Protein AF-A0A968YZS3-F1 (afdb_monomer_lite)

pLDDT: mean 78.19, std 17.1, range [33.66, 94.81]

Sequence (254 aa):
MNHGQGWVARLNQLVPLLFLIVHSRPASFRRILLFQILLLSVPILLIGQYITLRKARTSLLETARQNLISSAMRKSDSLTLGLESLQSSILVLTQTTALQTGTVAEASSTLTSLSRSLPFQLDCVQLLAVETNTAIINTCNQPQLLKTAPDWPQSAAANPATDFHLTAVPTANLGKASDHEAHLTMAIAAPVYTPAGRLRYTLSLQAQLTQVQNAAPRSLVGYTVVIDDAGQILVHPDSSQQGKIFVSYRMPIA

Radius of gyration: 33.93 Å; chains: 1; bounding box: 75×29×96 Å

Secondary structure (DSSP, 8-state):
-----SSSSSSSS-SS-S----------HHHHHHHHHHHHHHHHHHHHHHHHHHHHHHHHHHHHHHHHHHHHHHHHHHHHHHHHHHHHHHHHHHTSHHHHTS-HHHHHHHHHHHHTT-SSEEEEEEEEETTTTEEEEE-SSSS-SSSS-----SB--SS--S--EEEE---SSS---BTTEEEEEEEEEEEEE-TTSBEEEEEEEEEEEEEE----TT-TT----EE-TT-BEEE-SSGGGTTSBP--------

Foldseek 3Di:
DDDDDDPPPPDPPPPDPPPDDDDDDPDPPVRVVVVVCCVVVVVVVVVVVVVVVVVVVVVVVVVLVVLLVVVVVVQVVLVVVLVVLVLVLVLVLLPDCCNQPNDLVSNVVVCVVVCVVRPFHWPWKFKAFPVVRFTSDTPDPDRDPDPDDDPDDQFDPQDRDSDKDKDWDQCPDDDQADLFKKKTKMKMWDFRYHSRRGTTIIIIIITIDIDTWHNPPPPPSHTDWDADPQQATRIDNPSVRHRPHDDDDDDPDD

Structure (mmCIF, N/CA/C/O backbone):
data_AF-A0A968YZS3-F1
#
_entry.id   AF-A0A968YZS3-F1
#
loop_
_atom_site.group_PDB
_atom_site.id
_atom_site.type_symbol
_atom_site.label_atom_id
_atom_site.label_alt_id
_atom_site.label_comp_id
_atom_site.label_asym_id
_atom_site.label_entity_id
_atom_site.label_seq_id
_atom_site.pdbx_PDB_ins_code
_atom_site.Cartn_x
_atom_site.Cartn_y
_atom_site.Cartn_z
_atom_site.occupancy
_atom_site.B_iso_or_equiv
_atom_site.auth_seq_id
_atom_site.auth_comp_id
_atom_site.auth_asym_id
_atom_site.auth_atom_id
_atom_site.pdbx_PDB_model_num
ATOM 1 N N . MET A 1 1 ? -11.613 9.603 -60.957 1.00 39.38 1 MET A N 1
ATOM 2 C CA . MET A 1 1 ? -10.936 10.802 -60.407 1.00 39.38 1 MET A CA 1
ATOM 3 C C . MET A 1 1 ? -9.749 10.295 -59.595 1.00 39.38 1 MET A C 1
ATOM 5 O O . MET A 1 1 ? -9.936 9.890 -58.465 1.00 39.38 1 MET A O 1
ATOM 9 N N . ASN A 1 2 ? -8.639 9.888 -60.207 1.00 39.00 2 ASN A N 1
ATOM 10 C CA . ASN A 1 2 ? -7.628 10.629 -60.972 1.00 39.00 2 ASN A CA 1
ATOM 11 C C . ASN A 1 2 ? -6.690 11.451 -60.066 1.00 39.00 2 ASN A C 1
ATOM 13 O O . ASN A 1 2 ? -6.942 12.621 -59.821 1.00 39.00 2 ASN A O 1
ATOM 17 N N . HIS A 1 3 ? -5.617 10.809 -59.592 1.00 40.16 3 HIS A N 1
ATOM 18 C CA . HIS A 1 3 ? -4.336 11.444 -59.260 1.00 40.16 3 HIS A CA 1
ATOM 19 C C . HIS A 1 3 ? -3.211 10.444 -59.560 1.00 40.16 3 HIS A C 1
ATOM 21 O O . HIS A 1 3 ? -2.593 9.850 -58.681 1.00 40.16 3 HIS A O 1
ATOM 27 N N . GLY A 1 4 ? -3.016 10.211 -60.857 1.00 37.09 4 GLY A N 1
ATOM 28 C CA . GLY A 1 4 ? -1.787 9.660 -61.405 1.00 37.09 4 GLY A CA 1
ATOM 29 C C . GLY A 1 4 ? -0.846 10.782 -61.850 1.00 37.09 4 GLY A C 1
ATOM 30 O O . GLY A 1 4 ? -1.270 11.915 -62.053 1.00 37.09 4 GLY A O 1
ATOM 31 N N . GLN A 1 5 ? 0.412 10.396 -62.062 1.00 47.28 5 GLN A N 1
ATOM 32 C CA . GLN A 1 5 ? 1.413 11.090 -62.881 1.00 47.28 5 GLN A CA 1
ATOM 33 C C . GLN A 1 5 ? 1.970 12.411 -62.328 1.00 47.28 5 GLN A C 1
ATOM 35 O O . GLN A 1 5 ? 1.500 13.497 -62.636 1.00 47.28 5 GLN A O 1
ATOM 40 N N . GLY A 1 6 ? 3.082 12.310 -61.590 1.00 39.34 6 GLY A N 1
ATOM 41 C CA . GLY A 1 6 ? 3.896 13.479 -61.234 1.00 39.34 6 GLY A CA 1
ATOM 42 C C . GLY A 1 6 ? 5.387 13.236 -60.984 1.00 39.34 6 GLY A C 1
ATOM 43 O O . GLY A 1 6 ? 6.081 14.187 -60.654 1.00 39.34 6 GLY A O 1
ATOM 44 N N . TRP A 1 7 ? 5.911 12.010 -61.136 1.00 34.59 7 TRP A N 1
ATOM 45 C CA . TRP A 1 7 ? 7.305 11.708 -60.747 1.00 34.59 7 TRP A CA 1
ATOM 46 C C . TRP A 1 7 ? 8.196 11.087 -61.834 1.00 34.59 7 TRP A C 1
ATOM 48 O O . TRP A 1 7 ? 9.369 10.838 -61.580 1.00 34.59 7 TRP A O 1
ATOM 58 N N . VAL A 1 8 ? 7.708 10.893 -63.065 1.00 40.97 8 VAL A N 1
ATOM 59 C CA . VAL A 1 8 ? 8.506 10.242 -64.133 1.00 40.97 8 VAL A CA 1
ATOM 60 C C . VAL A 1 8 ? 9.313 11.238 -64.988 1.00 40.97 8 VAL A C 1
ATOM 62 O O . VAL A 1 8 ? 10.194 10.841 -65.740 1.00 40.97 8 VAL A O 1
ATOM 65 N N . ALA A 1 9 ? 9.122 12.550 -64.834 1.00 41.88 9 ALA A N 1
ATOM 66 C CA . ALA A 1 9 ? 9.805 13.555 -65.654 1.00 41.88 9 ALA A CA 1
ATOM 67 C C . ALA A 1 9 ? 10.855 14.357 -64.867 1.00 41.88 9 ALA A C 1
ATOM 69 O O . ALA A 1 9 ? 10.741 15.573 -64.756 1.00 41.88 9 ALA A O 1
ATOM 70 N N . ARG A 1 10 ? 11.867 13.688 -64.291 1.00 40.53 10 ARG A N 1
ATOM 71 C CA . ARG A 1 10 ? 13.117 14.342 -63.825 1.00 40.53 10 ARG A CA 1
ATOM 72 C C . ARG A 1 10 ? 14.292 13.378 -63.593 1.00 40.53 10 ARG A C 1
ATOM 74 O O . ARG A 1 10 ? 15.167 13.654 -62.784 1.00 40.53 10 ARG A O 1
ATOM 81 N N . LEU A 1 11 ? 14.331 12.251 -64.308 1.00 39.78 11 LEU A N 1
ATOM 82 C CA . LEU A 1 11 ? 15.344 11.202 -64.108 1.00 39.78 11 LEU A CA 1
ATOM 83 C C . LEU A 1 11 ? 16.219 10.919 -65.340 1.00 39.78 11 LEU A C 1
ATOM 85 O O . LEU A 1 11 ? 16.868 9.885 -65.395 1.00 39.78 11 LEU A O 1
ATOM 89 N N . ASN A 1 12 ? 16.282 11.847 -66.306 1.00 38.19 12 ASN A N 1
ATOM 90 C CA . ASN A 1 12 ? 17.096 11.674 -67.518 1.00 38.19 12 ASN A CA 1
ATOM 91 C C . ASN A 1 12 ? 18.051 12.843 -67.833 1.00 38.19 12 ASN A C 1
ATOM 93 O O . ASN A 1 12 ? 18.352 13.105 -68.991 1.00 38.19 12 ASN A O 1
ATOM 97 N N . GLN A 1 13 ? 18.527 13.568 -66.813 1.00 41.91 13 GLN A N 1
ATOM 98 C CA . GLN A 1 13 ? 19.514 14.652 -66.991 1.00 41.91 13 GLN A CA 1
ATOM 99 C C . GLN A 1 13 ? 20.695 14.608 -66.005 1.00 41.91 13 GLN A C 1
ATOM 101 O O . GLN A 1 13 ? 21.367 15.612 -65.800 1.00 41.91 13 GLN A O 1
ATOM 106 N N . LEU A 1 14 ? 20.999 13.447 -65.414 1.00 39.44 14 LEU A N 1
ATOM 107 C CA . LEU A 1 14 ? 22.184 13.279 -64.555 1.00 39.44 14 LEU A CA 1
ATOM 108 C C . LEU A 1 14 ? 23.035 12.056 -64.925 1.00 39.44 14 LEU A C 1
ATOM 110 O O . LEU A 1 14 ? 23.543 11.345 -64.068 1.00 39.44 14 LEU A O 1
ATOM 114 N N . VAL A 1 15 ? 23.237 11.845 -66.223 1.00 43.44 15 VAL A N 1
ATOM 115 C CA . VAL A 1 15 ? 24.395 11.129 -66.779 1.00 43.44 15 VAL A CA 1
ATOM 116 C C . VAL A 1 15 ? 24.737 11.911 -68.054 1.00 43.44 15 VAL A C 1
ATOM 118 O O . VAL A 1 15 ? 23.914 11.882 -68.964 1.00 43.44 15 VAL A O 1
ATOM 121 N N . PRO A 1 16 ? 25.825 12.710 -68.122 1.00 41.97 16 PRO A N 1
ATOM 122 C CA . PRO A 1 16 ? 27.185 12.314 -67.761 1.00 41.97 16 PRO A CA 1
ATOM 123 C C . PRO A 1 16 ? 27.983 13.455 -67.082 1.00 41.97 16 PRO A C 1
ATOM 125 O O . PRO A 1 16 ? 28.521 14.337 -67.743 1.00 41.97 16 PRO A O 1
ATOM 128 N N . LEU A 1 17 ? 28.124 13.431 -65.757 1.00 39.84 17 LEU A N 1
ATOM 129 C CA . LEU A 1 17 ? 29.051 14.325 -65.037 1.00 39.84 17 LEU A CA 1
ATOM 130 C C . LEU A 1 17 ? 29.991 13.521 -64.134 1.00 39.84 17 LEU A C 1
ATOM 132 O O . LEU A 1 17 ? 30.141 13.784 -62.948 1.00 39.84 17 LEU A O 1
ATOM 136 N N . LEU A 1 18 ? 30.626 12.502 -64.713 1.00 40.66 18 LEU A N 1
ATOM 137 C CA . LEU A 1 18 ? 31.674 11.716 -64.050 1.00 40.66 18 LEU A CA 1
ATOM 138 C C . LEU A 1 18 ? 32.870 11.451 -64.979 1.00 40.66 18 LEU A C 1
ATOM 140 O O . LEU A 1 18 ? 33.512 10.413 -64.908 1.00 40.66 18 LEU A O 1
ATOM 144 N N . PHE A 1 19 ? 33.175 12.410 -65.859 1.00 41.88 19 PHE A N 1
ATOM 145 C CA . PHE A 1 19 ? 34.371 12.389 -66.714 1.00 41.88 19 PHE A CA 1
ATOM 146 C C . PHE A 1 19 ? 35.072 13.751 -66.797 1.00 41.88 19 PHE A C 1
ATOM 148 O O . PHE A 1 19 ? 35.662 14.104 -67.812 1.00 41.88 19 PHE A O 1
ATOM 155 N N . LEU A 1 20 ? 35.046 14.532 -65.718 1.00 48.97 20 LEU A N 1
ATOM 156 C CA . LEU A 1 20 ? 35.865 15.737 -65.618 1.00 48.97 20 LEU A CA 1
ATOM 157 C C . LEU A 1 20 ? 36.618 15.730 -64.293 1.00 48.97 20 LEU A C 1
ATOM 159 O O . LEU A 1 20 ? 36.118 16.203 -63.283 1.00 48.97 20 LEU A O 1
ATOM 163 N N . ILE A 1 21 ? 37.796 15.105 -64.318 1.00 47.81 21 ILE A N 1
ATOM 164 C CA . ILE A 1 21 ? 39.103 15.646 -63.907 1.00 47.81 21 ILE A CA 1
ATOM 165 C C . ILE A 1 21 ? 40.104 14.484 -64.018 1.00 47.81 21 ILE A C 1
ATOM 167 O O . ILE A 1 21 ? 39.975 13.483 -63.323 1.00 47.81 21 ILE A O 1
ATOM 171 N N . VAL A 1 22 ? 41.070 14.604 -64.933 1.00 40.22 22 VAL A N 1
ATOM 172 C CA . VAL A 1 22 ? 42.524 14.462 -64.710 1.00 40.22 22 VAL A CA 1
ATOM 173 C C . VAL A 1 22 ? 43.201 14.502 -66.088 1.00 40.22 22 VAL A C 1
ATOM 175 O O . VAL A 1 22 ? 43.007 13.625 -66.925 1.00 40.22 22 VAL A O 1
ATOM 178 N N . HIS A 1 23 ? 44.009 15.540 -66.312 1.00 43.22 23 HIS A N 1
ATOM 179 C CA . HIS A 1 23 ? 44.967 15.598 -67.412 1.00 43.22 23 HIS A CA 1
ATOM 180 C C . HIS A 1 23 ? 45.999 14.463 -67.302 1.00 43.22 23 HIS A C 1
ATOM 182 O O . HIS A 1 23 ? 46.464 14.094 -66.221 1.00 43.22 23 HIS A O 1
ATOM 188 N N . SER A 1 24 ? 46.335 13.926 -68.468 1.00 48.94 24 SER A N 1
ATOM 189 C CA . SER A 1 24 ? 46.923 12.620 -68.736 1.00 48.94 24 SER A CA 1
ATOM 190 C C . SER A 1 24 ? 48.355 12.428 -68.220 1.00 48.94 24 SER A C 1
ATOM 192 O O . SER A 1 24 ? 49.328 12.838 -68.847 1.00 48.94 24 SER A O 1
ATOM 194 N N . ARG A 1 25 ? 48.500 11.662 -67.137 1.00 58.53 25 ARG A N 1
ATOM 195 C CA . ARG A 1 25 ? 49.545 10.626 -67.063 1.00 58.53 25 ARG A CA 1
ATOM 196 C C . ARG A 1 25 ? 48.830 9.288 -67.260 1.00 58.53 25 ARG A C 1
ATOM 198 O O . ARG A 1 25 ? 47.779 9.125 -66.638 1.00 58.53 25 ARG A O 1
ATOM 205 N N . PRO A 1 26 ? 49.323 8.351 -68.092 1.00 58.41 26 PRO A N 1
ATOM 206 C CA . PRO A 1 26 ? 48.652 7.069 -68.281 1.00 58.41 26 PRO A CA 1
ATOM 207 C C . PRO A 1 26 ? 48.545 6.377 -66.922 1.00 58.41 26 PRO A C 1
ATOM 209 O O . PRO A 1 26 ? 49.543 5.967 -66.326 1.00 58.41 26 PRO A O 1
ATOM 212 N N . ALA A 1 27 ? 47.330 6.322 -66.380 1.00 62.28 27 ALA A N 1
ATOM 213 C CA . ALA A 1 27 ? 47.067 5.556 -65.181 1.00 62.28 27 ALA A CA 1
ATOM 214 C C . ALA A 1 27 ? 47.341 4.094 -65.536 1.00 62.28 27 ALA A C 1
ATOM 216 O O . ALA A 1 27 ? 46.786 3.576 -66.504 1.00 62.28 27 ALA A O 1
ATOM 217 N N . SER A 1 28 ? 48.231 3.440 -64.788 1.00 76.56 28 SER A N 1
ATOM 218 C CA . SER A 1 28 ? 48.499 2.021 -64.998 1.00 76.56 28 SER A CA 1
ATOM 219 C C . SER A 1 28 ? 47.179 1.251 -64.925 1.00 76.56 28 SER A C 1
ATOM 221 O O . SER A 1 28 ? 46.321 1.570 -64.100 1.00 76.56 28 SER A O 1
ATOM 223 N N . PHE A 1 29 ? 47.008 0.239 -65.778 1.00 79.31 29 PHE A N 1
ATOM 224 C CA . PHE A 1 29 ? 45.821 -0.628 -65.816 1.00 79.31 29 PHE A CA 1
ATOM 225 C C . PHE A 1 29 ? 45.361 -1.058 -64.408 1.00 79.31 29 PHE A C 1
ATOM 227 O O . PHE A 1 29 ? 44.176 -1.025 -64.083 1.00 79.31 29 PHE A O 1
ATOM 234 N N . ARG A 1 30 ? 46.330 -1.320 -63.519 1.00 83.69 30 ARG A N 1
ATOM 235 C CA . ARG A 1 30 ? 46.128 -1.624 -62.096 1.00 83.69 30 ARG A CA 1
ATOM 236 C C . ARG A 1 30 ? 45.339 -0.551 -61.334 1.00 83.69 30 ARG A C 1
ATOM 238 O O . ARG A 1 30 ? 44.517 -0.902 -60.499 1.00 83.69 30 ARG A O 1
ATOM 245 N N . ARG A 1 31 ? 45.569 0.740 -61.589 1.00 83.69 31 ARG A N 1
ATOM 246 C CA . ARG A 1 31 ? 44.905 1.854 -60.890 1.00 83.69 31 ARG A CA 1
ATOM 247 C C . ARG A 1 31 ? 43.458 2.037 -61.350 1.00 83.69 31 ARG A C 1
ATOM 249 O O . ARG A 1 31 ? 42.600 2.280 -60.510 1.00 83.69 31 ARG A O 1
ATOM 256 N N . ILE A 1 32 ? 43.190 1.881 -62.648 1.00 85.12 32 ILE A N 1
ATOM 257 C CA . ILE A 1 32 ? 41.828 1.943 -63.209 1.00 85.12 32 ILE A CA 1
ATOM 258 C C . ILE A 1 32 ? 40.992 0.775 -62.678 1.00 85.12 32 ILE A C 1
ATOM 260 O O . ILE A 1 32 ? 39.892 0.985 -62.171 1.00 85.12 32 ILE A O 1
ATOM 264 N N . LEU A 1 33 ? 41.556 -0.436 -62.713 1.00 86.00 33 LEU A N 1
ATOM 265 C CA . LEU A 1 33 ? 40.908 -1.640 -62.198 1.00 86.00 33 LEU A CA 1
ATOM 266 C C . LEU A 1 33 ? 40.621 -1.533 -60.690 1.00 86.00 33 LEU A C 1
ATOM 268 O O . LEU A 1 33 ? 39.528 -1.867 -60.240 1.00 86.00 33 LEU A O 1
ATOM 272 N N . LEU A 1 34 ? 41.558 -0.988 -59.907 1.00 88.31 34 LEU A N 1
ATOM 273 C CA . LEU A 1 34 ? 41.375 -0.778 -58.467 1.00 88.31 34 LEU A CA 1
ATOM 274 C C . LEU A 1 34 ? 40.277 0.255 -58.169 1.00 88.31 34 LEU A C 1
ATOM 276 O O . LEU A 1 34 ? 39.448 0.012 -57.296 1.00 88.31 34 LEU A O 1
ATOM 280 N N . PHE A 1 35 ? 40.213 1.364 -58.915 1.00 89.00 35 PHE A N 1
ATOM 281 C CA . PHE A 1 35 ? 39.127 2.341 -58.771 1.00 89.00 35 PHE A CA 1
ATOM 282 C C . PHE A 1 35 ? 37.761 1.744 -59.107 1.00 89.00 35 PHE A C 1
ATOM 284 O O . PHE A 1 35 ? 36.812 1.994 -58.372 1.00 89.00 35 PHE A O 1
ATOM 291 N N . GLN A 1 36 ? 37.653 0.933 -60.163 1.00 86.62 36 GLN A N 1
ATOM 292 C CA . GLN A 1 36 ? 36.396 0.262 -60.513 1.00 86.62 36 GLN A CA 1
ATOM 293 C C . GLN A 1 36 ? 35.931 -0.706 -59.417 1.00 86.62 36 GLN A C 1
ATOM 295 O O . GLN A 1 36 ? 34.756 -0.695 -59.054 1.00 86.62 36 GLN A O 1
ATOM 300 N N . ILE A 1 37 ? 36.848 -1.489 -58.838 1.00 91.50 37 ILE A N 1
ATOM 301 C CA . ILE A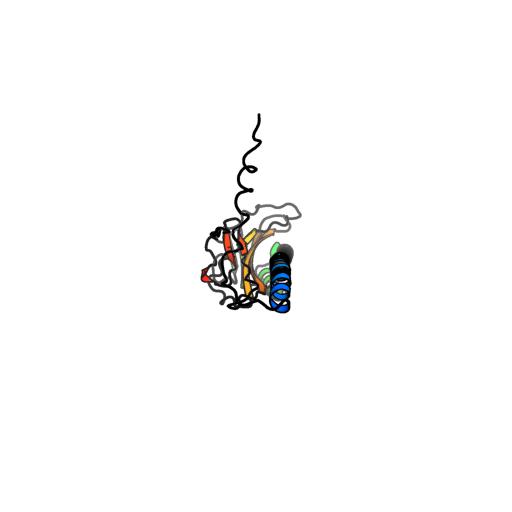 1 37 ? 36.535 -2.386 -57.714 1.00 91.50 37 ILE A CA 1
ATOM 302 C C . ILE A 1 37 ? 36.099 -1.581 -56.482 1.00 91.50 37 ILE A C 1
ATOM 304 O O . ILE A 1 37 ? 35.108 -1.929 -55.839 1.00 91.50 37 ILE A O 1
ATOM 308 N N . LEU A 1 38 ? 36.802 -0.495 -56.151 1.00 89.81 38 LEU A N 1
ATOM 309 C CA . LEU A 1 38 ? 36.481 0.346 -54.995 1.00 89.81 38 LEU A CA 1
ATOM 310 C C . LEU A 1 38 ? 35.117 1.038 -55.158 1.00 89.81 38 LEU A C 1
ATOM 312 O O . LEU A 1 38 ? 34.304 1.022 -54.236 1.00 89.81 38 LEU A O 1
ATOM 316 N N . LEU A 1 39 ? 34.845 1.593 -56.344 1.00 90.88 39 LEU A N 1
ATOM 317 C CA . LEU A 1 39 ? 33.593 2.285 -56.653 1.00 90.88 39 LEU A CA 1
ATOM 318 C C . LEU A 1 39 ? 32.382 1.346 -56.560 1.00 90.88 39 LEU A C 1
ATOM 320 O O . LEU A 1 39 ? 31.300 1.787 -56.188 1.00 90.88 39 LEU A O 1
ATOM 324 N N . LEU A 1 40 ? 32.566 0.061 -56.877 1.00 90.44 40 LEU A N 1
ATOM 325 C CA . LEU A 1 40 ? 31.501 -0.938 -56.824 1.00 90.44 40 LEU A CA 1
ATOM 326 C C . LEU A 1 40 ? 31.339 -1.550 -55.421 1.00 90.44 40 LEU A C 1
ATOM 328 O O . LEU A 1 40 ? 30.222 -1.811 -54.990 1.00 90.44 40 LEU A O 1
ATOM 332 N N . SER A 1 41 ? 32.434 -1.739 -54.680 1.00 92.62 41 SER A N 1
ATOM 333 C CA . SER A 1 41 ? 32.424 -2.395 -53.360 1.00 92.62 41 SER A CA 1
ATOM 334 C C . SER A 1 41 ? 32.042 -1.473 -52.198 1.00 92.62 41 SER A C 1
ATOM 336 O O . SER A 1 41 ? 31.288 -1.890 -51.318 1.00 92.62 41 SER A O 1
ATOM 338 N N . VAL A 1 42 ? 32.510 -0.221 -52.187 1.00 94.25 42 VAL A N 1
ATOM 339 C CA . VAL A 1 42 ? 32.231 0.741 -51.105 1.00 94.25 42 VAL A CA 1
ATOM 340 C C . VAL A 1 42 ? 30.734 1.011 -50.900 1.00 94.25 42 VAL A C 1
ATOM 342 O O . VAL A 1 42 ? 30.284 0.893 -49.761 1.00 94.25 42 VAL A O 1
ATOM 345 N N . PRO A 1 43 ? 29.921 1.335 -51.925 1.00 90.81 43 PRO A N 1
ATOM 346 C CA . PRO A 1 43 ? 28.499 1.599 -51.705 1.00 90.81 43 PRO A CA 1
ATOM 347 C C . PRO A 1 43 ? 27.748 0.363 -51.194 1.00 90.81 43 PRO A C 1
ATOM 349 O O . PRO A 1 43 ? 26.897 0.491 -50.317 1.00 90.81 43 PRO A O 1
ATOM 352 N N . ILE A 1 44 ? 28.101 -0.837 -51.671 1.00 92.56 44 ILE A N 1
ATOM 353 C CA . ILE A 1 44 ? 27.516 -2.099 -51.190 1.00 92.56 44 ILE A CA 1
ATOM 354 C C . ILE A 1 44 ? 27.862 -2.315 -49.710 1.00 92.56 44 ILE A C 1
ATOM 356 O O . ILE A 1 44 ? 26.980 -2.636 -48.910 1.00 92.56 44 ILE A O 1
ATOM 360 N N . LEU A 1 45 ? 29.122 -2.080 -49.328 1.00 94.19 45 LEU A N 1
ATOM 361 C CA . LEU A 1 45 ? 29.571 -2.176 -47.939 1.00 94.19 45 LEU A CA 1
ATOM 362 C C . LEU A 1 45 ? 28.821 -1.186 -47.032 1.00 94.19 45 LEU A C 1
ATOM 364 O O . LEU A 1 45 ? 28.351 -1.575 -45.962 1.00 94.19 45 LEU A O 1
ATOM 368 N N . LEU A 1 46 ? 28.671 0.070 -47.464 1.00 94.38 46 LEU A N 1
ATOM 369 C CA . LEU A 1 46 ? 27.977 1.111 -46.698 1.00 94.38 46 LEU A CA 1
ATOM 370 C C . LEU A 1 46 ? 26.488 0.798 -46.506 1.00 94.38 46 LEU A C 1
ATOM 372 O O . LEU A 1 46 ? 25.970 0.961 -45.401 1.00 94.38 46 LEU A O 1
ATOM 376 N N . ILE A 1 47 ? 25.803 0.300 -47.541 1.00 93.88 47 ILE A N 1
ATOM 377 C CA . ILE A 1 47 ? 24.399 -0.130 -47.433 1.00 93.88 47 ILE A CA 1
ATOM 378 C C . ILE A 1 47 ? 24.276 -1.291 -46.437 1.00 93.88 47 ILE A C 1
ATOM 380 O O . ILE A 1 47 ? 23.394 -1.269 -45.574 1.00 93.88 47 ILE A O 1
ATOM 384 N N . GLY A 1 48 ? 25.186 -2.269 -46.506 1.00 92.69 48 GLY A N 1
ATOM 385 C CA . GLY A 1 48 ? 25.243 -3.378 -45.554 1.00 92.69 48 GLY A CA 1
ATOM 386 C C . GLY A 1 48 ? 25.394 -2.897 -44.109 1.00 92.69 48 GLY A C 1
ATOM 387 O O . GLY A 1 48 ? 24.594 -3.278 -43.254 1.00 92.69 48 GLY A O 1
ATOM 388 N N . GLN A 1 49 ? 26.358 -2.008 -43.845 1.00 94.06 49 GLN A N 1
ATOM 389 C CA . GLN A 1 49 ? 26.582 -1.413 -42.519 1.00 94.06 49 GLN A CA 1
ATOM 390 C C . GLN A 1 49 ? 25.381 -0.596 -42.021 1.00 94.06 49 GLN A C 1
ATOM 392 O O . GLN A 1 49 ? 25.028 -0.661 -40.844 1.00 94.06 49 GLN A O 1
ATOM 397 N N . TYR A 1 50 ? 24.723 0.155 -42.904 1.00 94.75 50 TYR A N 1
ATOM 398 C CA . TYR A 1 50 ? 23.542 0.937 -42.547 1.00 94.75 50 TYR A CA 1
ATOM 399 C C . TYR A 1 50 ? 22.374 0.040 -42.109 1.00 94.75 50 TYR A C 1
ATOM 401 O O . TYR A 1 50 ? 21.747 0.286 -41.074 1.00 94.75 50 TYR A O 1
ATOM 409 N N . ILE A 1 51 ? 22.094 -1.026 -42.867 1.00 94.81 51 ILE A N 1
ATOM 410 C CA . ILE A 1 51 ? 21.011 -1.967 -42.552 1.00 94.81 51 ILE A CA 1
ATOM 411 C C . ILE A 1 51 ? 21.303 -2.707 -41.241 1.00 94.81 51 ILE A C 1
ATOM 413 O O . ILE A 1 51 ? 20.409 -2.827 -40.398 1.00 94.81 51 ILE A O 1
ATOM 417 N N . THR A 1 52 ? 22.538 -3.178 -41.039 1.00 93.75 52 THR A N 1
ATOM 418 C CA . THR A 1 52 ? 22.918 -3.887 -39.807 1.00 93.75 52 THR A CA 1
ATOM 419 C C . THR A 1 52 ? 22.853 -2.973 -38.590 1.00 93.75 52 THR A C 1
ATOM 421 O O . THR A 1 52 ? 22.270 -3.371 -37.582 1.00 93.75 52 THR A O 1
ATOM 424 N N . LEU A 1 53 ? 23.344 -1.732 -38.691 1.00 94.06 53 LEU A N 1
ATOM 425 C CA .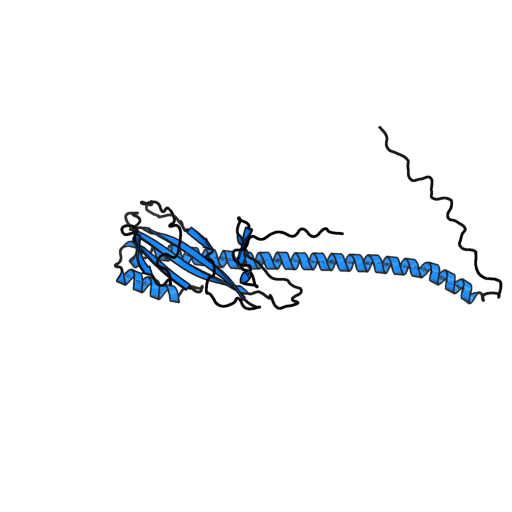 LEU A 1 53 ? 23.247 -0.741 -37.618 1.00 94.06 53 LEU A CA 1
ATOM 426 C C . LEU A 1 53 ? 21.788 -0.437 -37.266 1.00 94.06 53 LEU A C 1
ATOM 428 O O . LEU A 1 53 ? 21.421 -0.430 -36.089 1.00 94.06 53 LEU A O 1
ATOM 432 N N . ARG A 1 54 ? 20.937 -0.220 -38.277 1.00 92.38 54 ARG A N 1
ATOM 433 C CA . ARG A 1 54 ? 19.507 0.034 -38.062 1.00 92.38 54 ARG A CA 1
ATOM 434 C C . ARG A 1 54 ? 18.846 -1.142 -37.349 1.00 92.38 54 ARG A C 1
ATOM 436 O O . ARG A 1 54 ? 18.141 -0.919 -36.369 1.00 92.38 54 ARG A O 1
ATOM 443 N N . LYS A 1 55 ? 19.111 -2.372 -37.798 1.00 93.69 55 LYS A N 1
ATOM 444 C CA . LYS A 1 55 ? 18.561 -3.591 -37.191 1.00 93.69 55 LYS A CA 1
ATOM 445 C C . LYS A 1 55 ? 19.050 -3.791 -35.756 1.00 93.69 55 LYS A C 1
ATOM 447 O O . LYS A 1 55 ? 18.244 -4.106 -34.883 1.00 93.69 55 LYS A O 1
ATOM 452 N N . ALA A 1 56 ? 20.340 -3.575 -35.500 1.00 93.06 56 ALA A N 1
ATOM 453 C CA . ALA A 1 56 ? 20.909 -3.641 -34.158 1.00 93.06 56 ALA A CA 1
ATOM 454 C C . ALA A 1 56 ? 20.236 -2.620 -33.231 1.00 93.06 56 ALA A C 1
ATOM 456 O O . ALA A 1 56 ? 19.777 -2.982 -32.151 1.00 93.06 56 ALA A O 1
ATOM 457 N N . ARG A 1 57 ? 20.072 -1.369 -33.683 1.00 92.69 57 ARG A N 1
ATOM 458 C CA . ARG A 1 57 ? 19.394 -0.318 -32.912 1.00 92.69 57 ARG A CA 1
ATOM 459 C C . ARG A 1 57 ? 17.942 -0.671 -32.599 1.00 92.69 57 ARG A C 1
ATOM 461 O O . ARG A 1 57 ? 17.524 -0.525 -31.454 1.00 92.69 57 ARG A O 1
ATOM 468 N N . THR A 1 58 ? 17.175 -1.132 -33.587 1.00 92.62 58 THR A N 1
ATOM 469 C CA . THR A 1 58 ? 15.771 -1.515 -33.364 1.00 92.62 58 THR A CA 1
ATOM 470 C C . THR A 1 58 ? 15.655 -2.717 -32.436 1.00 92.62 58 THR A C 1
ATOM 472 O O . THR A 1 58 ? 14.798 -2.715 -31.562 1.00 92.62 58 THR A O 1
ATOM 475 N N . SER A 1 59 ? 16.539 -3.710 -32.580 1.00 92.88 59 SER A N 1
ATOM 476 C CA . SER A 1 59 ? 16.552 -4.886 -31.707 1.00 92.88 59 SER A CA 1
ATOM 477 C C . SER A 1 59 ? 16.871 -4.504 -30.264 1.00 92.88 59 SER A C 1
ATOM 479 O O . SER A 1 59 ? 16.175 -4.944 -29.359 1.00 92.88 59 SER A O 1
ATOM 481 N N . LEU A 1 60 ? 17.880 -3.654 -30.044 1.00 89.75 60 LEU A N 1
ATOM 482 C CA . LEU A 1 60 ? 18.239 -3.173 -28.708 1.00 89.75 60 LEU A CA 1
ATOM 483 C C . LEU A 1 60 ? 17.102 -2.377 -28.063 1.00 89.75 60 LEU A C 1
ATOM 485 O O . LEU A 1 60 ? 16.831 -2.557 -26.879 1.00 89.75 60 LEU A O 1
ATOM 489 N N . LEU A 1 61 ? 16.425 -1.519 -28.833 1.00 89.88 61 LEU A N 1
ATOM 490 C CA . LEU A 1 61 ? 15.302 -0.728 -28.331 1.00 89.88 61 LEU A CA 1
ATOM 491 C C . LEU A 1 61 ? 14.106 -1.610 -27.960 1.00 89.88 61 LEU A C 1
ATOM 493 O O . LEU A 1 61 ? 13.498 -1.392 -26.914 1.00 89.88 61 LEU A O 1
ATOM 497 N N . GLU A 1 62 ? 13.796 -2.618 -28.774 1.00 89.94 62 GLU A N 1
ATOM 498 C CA . GLU A 1 62 ? 12.729 -3.572 -28.470 1.00 89.94 62 GLU A CA 1
ATOM 499 C C . GLU A 1 62 ? 13.056 -4.395 -27.218 1.00 89.94 62 GLU A C 1
ATOM 501 O O . GLU A 1 62 ? 12.236 -4.492 -26.309 1.00 89.94 62 GLU A O 1
ATOM 506 N N . THR A 1 63 ? 14.284 -4.904 -27.102 1.00 88.56 63 THR A N 1
ATOM 507 C CA . THR A 1 63 ? 14.732 -5.613 -25.895 1.00 88.56 63 THR A CA 1
ATOM 508 C C . THR A 1 63 ? 14.683 -4.717 -24.655 1.00 88.56 63 THR A C 1
ATOM 510 O O . THR A 1 63 ? 14.216 -5.149 -23.601 1.00 88.56 63 THR A O 1
ATOM 513 N N . ALA A 1 64 ? 15.103 -3.453 -24.762 1.00 87.00 64 ALA A N 1
ATOM 514 C CA . ALA A 1 64 ? 14.995 -2.499 -23.662 1.00 87.00 64 ALA A CA 1
ATOM 515 C C . ALA A 1 64 ? 13.529 -2.272 -23.259 1.00 87.00 64 ALA A C 1
ATOM 517 O O . ALA A 1 64 ? 13.204 -2.324 -22.073 1.00 87.00 64 ALA A O 1
ATOM 518 N N . ARG A 1 65 ? 12.627 -2.098 -24.233 1.00 87.31 65 ARG A N 1
ATOM 519 C CA . ARG A 1 65 ? 11.186 -1.951 -23.990 1.00 87.31 65 ARG A CA 1
ATOM 520 C C . ARG A 1 65 ? 10.608 -3.178 -23.283 1.00 87.31 65 ARG A C 1
ATOM 522 O O . ARG A 1 65 ? 9.908 -3.024 -22.285 1.00 87.31 65 ARG A O 1
ATOM 529 N N . GLN A 1 66 ? 10.921 -4.380 -23.759 1.00 88.62 66 GLN A N 1
ATOM 530 C CA . GLN A 1 66 ? 10.455 -5.631 -23.156 1.00 88.62 66 GLN A CA 1
ATOM 531 C C . GLN A 1 66 ? 10.974 -5.813 -21.728 1.00 88.62 66 GLN A C 1
ATOM 533 O O . GLN A 1 66 ? 10.212 -6.223 -20.849 1.00 88.62 66 GLN A O 1
ATOM 538 N N . ASN A 1 67 ? 12.232 -5.451 -21.466 1.00 85.94 67 ASN A N 1
ATOM 539 C CA . ASN A 1 67 ? 12.806 -5.488 -20.122 1.00 85.94 67 ASN A CA 1
ATOM 540 C C . ASN A 1 67 ? 12.109 -4.505 -19.176 1.00 85.94 67 ASN A C 1
ATOM 542 O O . ASN A 1 67 ? 11.792 -4.881 -18.047 1.00 85.94 67 ASN A O 1
ATOM 546 N N . LEU A 1 68 ? 11.825 -3.282 -19.635 1.00 85.44 68 LEU A N 1
ATOM 547 C CA . LEU A 1 68 ? 11.103 -2.279 -18.849 1.00 85.44 68 LEU A CA 1
ATOM 548 C C . LEU A 1 68 ? 9.668 -2.724 -18.545 1.00 85.44 68 LEU A C 1
ATOM 550 O O . LEU A 1 68 ? 9.250 -2.653 -17.393 1.00 85.44 68 LEU A O 1
ATOM 554 N N . ILE A 1 69 ? 8.944 -3.253 -19.538 1.00 87.88 69 ILE A N 1
ATOM 555 C CA . ILE A 1 69 ? 7.585 -3.789 -19.352 1.00 87.88 69 ILE A CA 1
ATOM 556 C C . ILE A 1 69 ? 7.605 -4.961 -18.367 1.00 87.88 69 ILE A C 1
ATOM 558 O O . ILE A 1 69 ? 6.845 -4.970 -17.404 1.00 87.88 69 ILE A O 1
ATOM 562 N N . SER A 1 70 ? 8.511 -5.921 -18.555 1.00 87.00 70 SER A N 1
ATOM 563 C CA . SER A 1 70 ? 8.628 -7.085 -17.667 1.00 87.00 70 SER A CA 1
ATOM 564 C C . SER A 1 70 ? 9.007 -6.683 -16.243 1.00 87.00 70 SER A C 1
ATOM 566 O O . SER A 1 70 ? 8.526 -7.276 -15.281 1.00 87.00 70 SER A O 1
ATOM 568 N N . SER A 1 71 ? 9.861 -5.668 -16.092 1.00 85.06 71 SER A N 1
ATOM 569 C CA . SER A 1 71 ? 10.211 -5.118 -14.783 1.00 85.06 71 SER A CA 1
ATOM 570 C C . SER A 1 71 ? 9.020 -4.429 -14.124 1.00 85.06 71 SER A C 1
ATOM 572 O O . SER A 1 71 ? 8.774 -4.664 -12.944 1.00 85.06 71 SER A O 1
ATOM 574 N N . ALA A 1 72 ? 8.267 -3.622 -14.876 1.00 84.88 72 ALA A N 1
ATOM 575 C CA . ALA A 1 72 ? 7.067 -2.955 -14.384 1.00 84.88 72 ALA A CA 1
ATOM 576 C C . ALA A 1 72 ? 5.991 -3.967 -13.957 1.00 84.88 72 ALA A C 1
ATOM 578 O O . ALA A 1 72 ? 5.443 -3.827 -12.868 1.00 84.88 72 ALA A O 1
ATOM 579 N N . MET A 1 73 ? 5.759 -5.023 -14.747 1.00 89.56 73 MET A N 1
ATOM 580 C CA . MET A 1 73 ? 4.814 -6.093 -14.397 1.00 89.56 73 MET A CA 1
ATOM 581 C C . MET A 1 73 ? 5.222 -6.809 -13.108 1.00 89.56 73 MET A C 1
ATOM 583 O O . MET A 1 73 ? 4.451 -6.809 -12.159 1.00 89.56 73 MET A O 1
ATOM 587 N N . ARG A 1 74 ? 6.469 -7.298 -12.997 1.00 86.38 74 ARG A N 1
ATOM 588 C CA . ARG A 1 74 ? 6.947 -7.944 -11.754 1.00 86.38 74 ARG A CA 1
ATOM 589 C C . ARG A 1 74 ? 6.812 -7.040 -10.530 1.00 86.38 74 ARG A C 1
ATOM 591 O O . ARG A 1 74 ? 6.572 -7.512 -9.420 1.00 86.38 74 ARG A O 1
ATOM 598 N N . LYS A 1 75 ? 7.022 -5.736 -10.717 1.00 85.62 75 LYS A N 1
ATOM 599 C CA . LYS A 1 75 ? 6.898 -4.755 -9.644 1.00 85.62 75 LYS A CA 1
ATOM 600 C C . LYS A 1 75 ? 5.446 -4.548 -9.230 1.00 85.62 75 LYS A C 1
ATOM 602 O O . LYS A 1 75 ? 5.185 -4.508 -8.031 1.00 85.62 75 LYS A O 1
ATOM 607 N N . SER A 1 76 ? 4.543 -4.469 -10.203 1.00 88.25 76 SER A N 1
ATOM 608 C CA . SER A 1 76 ? 3.100 -4.433 -9.979 1.00 88.25 76 SER A CA 1
ATOM 609 C C . SER A 1 76 ? 2.638 -5.680 -9.231 1.00 88.25 76 SER A C 1
ATOM 611 O O . SER A 1 76 ? 2.027 -5.545 -8.180 1.00 88.25 76 SER A O 1
ATOM 613 N N . ASP A 1 77 ? 3.016 -6.873 -9.694 1.00 90.44 77 ASP A N 1
ATOM 614 C CA . ASP A 1 77 ? 2.638 -8.144 -9.061 1.00 90.44 77 ASP A CA 1
ATOM 615 C C . ASP A 1 77 ? 3.104 -8.202 -7.602 1.00 90.44 77 ASP A C 1
ATOM 617 O O . ASP A 1 77 ? 2.353 -8.580 -6.708 1.00 90.44 77 ASP A O 1
ATOM 621 N N . SER A 1 78 ? 4.336 -7.757 -7.333 1.00 86.81 78 SER A N 1
ATOM 622 C CA . SER A 1 78 ? 4.864 -7.672 -5.970 1.00 86.81 78 SER A CA 1
ATOM 623 C C . SER A 1 78 ? 4.062 -6.719 -5.075 1.00 86.81 78 SER A C 1
ATOM 625 O O . SER A 1 78 ? 3.927 -7.003 -3.885 1.00 86.81 78 SER A O 1
ATOM 627 N N . LEU A 1 79 ? 3.561 -5.598 -5.607 1.00 86.00 79 LEU A N 1
ATOM 628 C CA . LEU A 1 79 ? 2.718 -4.663 -4.855 1.00 86.00 79 LEU A CA 1
ATOM 629 C C . LEU A 1 79 ? 1.322 -5.244 -4.624 1.00 86.00 79 LEU A C 1
ATOM 631 O O . LEU A 1 79 ? 0.827 -5.177 -3.502 1.00 86.00 79 LEU A O 1
ATOM 635 N N . THR A 1 80 ? 0.722 -5.858 -5.646 1.00 89.50 80 THR A N 1
ATOM 636 C CA . THR A 1 80 ? -0.586 -6.517 -5.555 1.00 89.50 80 THR A CA 1
ATOM 637 C C . THR A 1 80 ? -0.571 -7.632 -4.516 1.00 89.50 80 THR A C 1
ATOM 639 O O . THR A 1 80 ? -1.402 -7.626 -3.615 1.00 89.50 80 THR A O 1
ATOM 642 N N . LEU A 1 81 ? 0.426 -8.520 -4.553 1.00 90.19 81 LEU A N 1
ATOM 643 C CA . LEU A 1 81 ? 0.569 -9.590 -3.560 1.00 90.19 81 LEU A CA 1
ATOM 644 C C . LEU A 1 81 ? 0.745 -9.042 -2.138 1.00 90.19 81 LEU A C 1
ATOM 646 O O . LEU A 1 81 ? 0.180 -9.572 -1.182 1.00 90.19 81 LEU A O 1
ATOM 650 N N . GLY A 1 82 ? 1.517 -7.965 -1.986 1.00 87.38 82 GLY A N 1
ATOM 651 C CA . GLY A 1 82 ? 1.683 -7.312 -0.692 1.00 87.38 82 GLY A CA 1
ATOM 652 C C . GLY A 1 82 ? 0.384 -6.679 -0.176 1.00 87.38 82 GLY A C 1
ATOM 653 O O . GLY A 1 82 ? 0.078 -6.792 1.012 1.00 87.38 82 GLY A O 1
ATOM 654 N N . LEU A 1 83 ? -0.409 -6.072 -1.062 1.00 87.50 83 LEU A N 1
ATOM 655 C CA . LEU A 1 83 ? -1.728 -5.517 -0.749 1.00 87.50 83 LEU A CA 1
ATOM 656 C C . LEU A 1 83 ? -2.744 -6.594 -0.369 1.00 87.50 83 LEU A C 1
ATOM 658 O O . LEU A 1 83 ? -3.426 -6.450 0.642 1.00 87.50 83 LEU A O 1
ATOM 662 N N . GLU A 1 84 ? -2.813 -7.685 -1.126 1.00 89.88 84 GLU A N 1
ATOM 663 C CA . GLU A 1 84 ? -3.689 -8.823 -0.828 1.00 89.88 84 GLU A CA 1
ATOM 664 C C . GLU A 1 84 ? -3.323 -9.468 0.514 1.00 89.88 84 GLU A C 1
ATOM 666 O O . GLU A 1 84 ? -4.199 -9.787 1.322 1.00 89.88 84 GLU A O 1
ATOM 671 N N . SER A 1 85 ? -2.024 -9.597 0.809 1.00 89.44 85 SER A N 1
ATOM 672 C CA . SER A 1 85 ? -1.553 -10.078 2.109 1.00 89.44 85 SER A CA 1
ATOM 673 C C . SER A 1 85 ? -1.962 -9.143 3.250 1.00 89.44 85 SER A C 1
ATOM 675 O O . SER A 1 85 ? -2.361 -9.623 4.316 1.00 89.44 85 SER A O 1
ATOM 677 N N . LEU A 1 86 ? -1.860 -7.825 3.051 1.00 87.62 86 LEU A N 1
ATOM 678 C CA . LEU A 1 86 ? -2.274 -6.8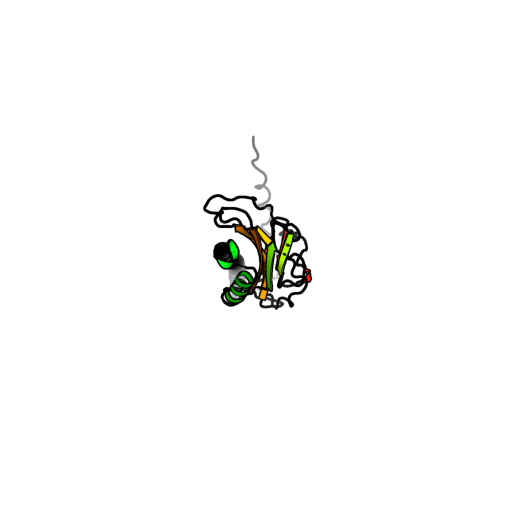13 4.025 1.00 87.62 86 LEU A CA 1
ATOM 679 C C . LEU A 1 86 ? -3.790 -6.853 4.256 1.00 87.62 86 LEU A C 1
ATOM 681 O O . LEU A 1 86 ? -4.235 -6.874 5.405 1.00 87.62 86 LEU A O 1
ATOM 685 N N . GLN A 1 87 ? -4.570 -6.936 3.178 1.00 89.62 87 GLN A N 1
ATOM 686 C CA . GLN A 1 87 ? -6.025 -7.059 3.212 1.00 89.62 87 GLN A CA 1
ATOM 687 C C . GLN A 1 87 ? -6.464 -8.328 3.954 1.00 89.62 87 GLN A C 1
ATOM 689 O O . GLN A 1 87 ? -7.288 -8.265 4.863 1.00 89.62 87 GLN A O 1
ATOM 694 N N . SER A 1 88 ? -5.888 -9.481 3.619 1.00 89.94 88 SER A N 1
ATOM 695 C CA . SER A 1 88 ? -6.188 -10.744 4.302 1.00 89.94 88 SER A CA 1
ATOM 696 C C . SER A 1 88 ? -5.879 -10.653 5.801 1.00 89.94 88 SER A C 1
ATOM 698 O O . SER A 1 88 ? -6.705 -11.003 6.644 1.00 89.94 88 SER A O 1
ATOM 700 N N . SER A 1 89 ? -4.723 -10.078 6.141 1.00 88.56 89 SER A N 1
ATOM 701 C CA . SER A 1 89 ? -4.293 -9.914 7.530 1.00 88.56 89 SER A CA 1
ATOM 702 C C . SER A 1 89 ? -5.244 -9.032 8.343 1.00 88.56 89 SER A C 1
ATOM 704 O O . SER A 1 89 ? -5.599 -9.390 9.469 1.00 88.56 89 SER A O 1
ATOM 706 N N . ILE A 1 90 ? -5.681 -7.892 7.792 1.00 89.06 90 ILE A N 1
ATOM 707 C CA . ILE A 1 90 ? -6.616 -7.009 8.501 1.00 89.06 90 ILE A CA 1
ATOM 708 C C . ILE A 1 90 ? -8.006 -7.641 8.620 1.00 89.06 90 ILE A C 1
ATOM 710 O O . ILE A 1 90 ? -8.627 -7.532 9.675 1.00 89.06 90 ILE A O 1
ATOM 714 N N . LEU A 1 91 ? -8.476 -8.364 7.602 1.00 89.06 91 LEU A N 1
ATOM 715 C CA . LEU A 1 91 ? -9.769 -9.048 7.663 1.00 89.06 91 LEU A CA 1
ATOM 716 C C . LEU A 1 91 ? -9.789 -10.098 8.776 1.00 89.06 91 LEU A C 1
ATOM 718 O O . LEU A 1 91 ? -10.697 -10.084 9.607 1.00 89.06 91 LEU A O 1
ATOM 722 N N . VAL A 1 92 ? -8.749 -10.931 8.869 1.00 88.81 92 VAL A N 1
ATOM 723 C CA . VAL A 1 92 ? -8.608 -11.903 9.965 1.00 88.81 92 VAL A CA 1
ATOM 724 C C . VAL A 1 92 ? -8.611 -11.201 11.324 1.00 88.81 92 VAL A C 1
ATOM 726 O O . VAL A 1 92 ? -9.282 -11.660 12.248 1.00 88.81 92 VAL A O 1
ATOM 729 N N . LEU A 1 93 ? -7.932 -10.054 11.446 1.00 88.69 93 LEU A N 1
ATOM 730 C CA . LEU A 1 93 ? -7.935 -9.261 12.678 1.00 88.69 93 LEU A CA 1
ATOM 731 C C . LEU A 1 93 ? -9.342 -8.825 13.081 1.00 88.69 93 LEU A C 1
ATOM 733 O O . LEU A 1 93 ? -9.750 -9.061 14.221 1.00 88.69 93 LEU A O 1
ATOM 737 N N . THR A 1 94 ? -10.105 -8.241 12.157 1.00 90.50 94 THR A N 1
ATOM 738 C CA . THR A 1 94 ? -11.471 -7.768 12.448 1.00 90.50 94 THR A CA 1
ATOM 739 C C . THR A 1 94 ? -12.423 -8.879 12.903 1.00 90.50 94 THR A C 1
ATOM 741 O O . THR A 1 94 ? -13.431 -8.598 13.552 1.00 90.50 94 THR A O 1
ATOM 744 N N . GLN A 1 95 ? -12.087 -10.140 12.617 1.00 89.12 95 GLN A N 1
ATOM 745 C CA . GLN A 1 95 ? -12.870 -11.319 12.986 1.00 89.12 95 GLN A CA 1
ATOM 746 C C . GLN A 1 95 ? -12.444 -11.965 14.313 1.00 89.12 95 GLN A C 1
ATOM 748 O O . GLN A 1 95 ? -13.067 -12.924 14.765 1.00 89.12 95 GLN A O 1
ATOM 753 N N . THR A 1 96 ? -11.401 -11.456 14.972 1.00 91.19 96 THR A N 1
ATOM 754 C CA . THR A 1 96 ? -10.955 -12.003 16.261 1.00 91.19 96 THR A CA 1
ATOM 755 C C . THR A 1 96 ? -11.936 -11.685 17.389 1.00 91.19 96 THR A C 1
ATOM 757 O O . THR A 1 96 ? -12.450 -10.572 17.504 1.00 91.19 96 THR A O 1
ATOM 760 N N . THR A 1 97 ? -12.140 -12.639 18.299 1.00 92.31 97 THR A N 1
ATOM 761 C CA . THR A 1 97 ? -13.015 -12.463 19.473 1.00 92.31 97 THR A CA 1
ATOM 762 C C . THR A 1 97 ? -12.577 -11.294 20.356 1.00 92.31 97 THR A C 1
ATOM 764 O O . THR A 1 97 ? -13.424 -10.560 20.863 1.00 92.31 97 THR A O 1
ATOM 767 N N . ALA A 1 98 ? -11.266 -11.060 20.473 1.00 93.12 98 ALA A N 1
ATOM 768 C CA . ALA A 1 98 ? -10.696 -9.930 21.202 1.00 93.12 98 ALA A CA 1
ATOM 769 C C . ALA A 1 98 ? -11.197 -8.570 20.684 1.00 93.12 98 ALA A C 1
ATOM 771 O O . ALA A 1 98 ? -11.455 -7.670 21.480 1.00 93.12 98 ALA A O 1
ATOM 772 N N . LEU A 1 99 ? -11.382 -8.428 19.367 1.00 92.44 99 LEU A N 1
ATOM 773 C CA . LEU A 1 99 ? -11.878 -7.197 18.748 1.00 92.44 99 LEU A CA 1
ATOM 774 C C . LEU A 1 99 ? -13.411 -7.160 18.660 1.00 92.44 99 LEU A C 1
ATOM 776 O O . LEU A 1 99 ? -14.016 -6.114 18.902 1.00 92.44 99 LEU A O 1
ATOM 780 N N . GLN A 1 100 ? -14.060 -8.291 18.375 1.00 92.44 100 GLN A N 1
ATOM 781 C CA . GLN A 1 100 ? -15.515 -8.346 18.212 1.00 92.44 100 GLN A CA 1
ATOM 782 C C . GLN A 1 100 ? -16.271 -8.223 19.538 1.00 92.44 100 GLN A C 1
ATOM 784 O O . GLN A 1 100 ? -17.223 -7.446 19.633 1.00 92.44 100 GLN A O 1
ATOM 789 N N . THR A 1 101 ? -15.835 -8.933 20.582 1.00 93.06 101 THR A N 1
ATOM 790 C CA . THR A 1 101 ? -16.530 -9.006 21.886 1.00 93.06 101 THR A CA 1
ATOM 791 C C . THR A 1 101 ? -15.634 -8.744 23.091 1.00 93.06 101 THR A C 1
ATOM 793 O O . THR A 1 101 ? -16.150 -8.512 24.179 1.00 93.06 101 THR A O 1
ATOM 796 N N . GLY A 1 102 ? -14.314 -8.755 22.911 1.00 91.38 102 GLY A N 1
ATOM 797 C CA . GLY A 1 102 ? -13.351 -8.615 23.999 1.00 91.38 102 GLY A CA 1
ATOM 798 C C . GLY A 1 102 ? -13.284 -7.222 24.621 1.00 91.38 102 GLY A C 1
ATOM 799 O O . GLY A 1 102 ? -13.914 -6.258 24.163 1.00 91.38 102 GLY A O 1
ATOM 800 N N . THR A 1 103 ? -12.503 -7.130 25.692 1.00 92.81 103 THR A N 1
ATOM 801 C CA . THR A 1 103 ? -12.179 -5.878 26.387 1.00 92.81 103 THR A CA 1
ATOM 802 C C . THR A 1 103 ? -11.087 -5.094 25.652 1.00 92.81 103 THR A C 1
ATOM 804 O O . THR A 1 103 ? -10.343 -5.636 24.837 1.00 92.81 103 THR A O 1
ATOM 807 N N . VAL A 1 104 ? -10.926 -3.807 25.977 1.00 90.94 104 VAL A N 1
ATOM 808 C CA . VAL A 1 104 ? -9.854 -2.969 25.399 1.00 90.94 104 VAL A CA 1
ATOM 809 C C . VAL A 1 104 ? -8.460 -3.554 25.683 1.00 90.94 104 VAL A C 1
ATOM 811 O O . VAL A 1 104 ? -7.574 -3.479 24.834 1.00 90.94 104 VAL A O 1
ATOM 814 N N . ALA A 1 105 ? -8.270 -4.189 26.844 1.00 92.81 105 ALA A N 1
ATOM 815 C CA . ALA A 1 105 ? -7.011 -4.843 27.201 1.00 92.81 105 ALA A CA 1
ATOM 816 C C . ALA A 1 105 ? -6.718 -6.072 26.319 1.00 92.81 105 ALA A C 1
ATOM 818 O O . ALA A 1 105 ? -5.586 -6.244 25.865 1.00 92.81 105 ALA A O 1
ATOM 819 N N . GLU A 1 106 ? -7.734 -6.890 26.025 1.00 92.81 106 GLU A N 1
ATOM 820 C CA . GLU A 1 106 ? -7.622 -8.054 25.129 1.00 92.81 106 GLU A CA 1
ATOM 821 C C . GLU A 1 106 ? -7.390 -7.636 23.673 1.00 92.81 106 GLU A C 1
ATOM 823 O O . GLU A 1 106 ? -6.553 -8.218 22.979 1.00 92.81 106 GLU A O 1
ATOM 828 N N . ALA A 1 107 ? -8.083 -6.590 23.213 1.00 92.12 107 ALA A N 1
ATOM 829 C CA . ALA A 1 107 ? -7.860 -6.003 21.895 1.00 92.12 107 ALA A CA 1
ATOM 830 C C . ALA A 1 107 ? -6.416 -5.490 21.750 1.00 92.12 107 ALA A C 1
ATOM 832 O O . ALA A 1 107 ? -5.748 -5.780 20.757 1.00 92.12 107 ALA A O 1
ATOM 833 N N . SER A 1 108 ? -5.906 -4.782 22.763 1.00 91.88 108 SER A N 1
ATOM 834 C CA . SER A 1 108 ? -4.538 -4.251 22.771 1.00 91.88 108 SER A CA 1
ATOM 835 C C . SER A 1 108 ? -3.474 -5.349 22.754 1.00 91.88 108 SER A C 1
ATOM 837 O O . SER A 1 108 ? -2.537 -5.290 21.949 1.00 91.88 108 SER A O 1
ATOM 839 N N . SER A 1 109 ? -3.626 -6.396 23.574 1.00 91.06 109 SER A N 1
ATOM 840 C CA . SER A 1 109 ? -2.670 -7.513 23.604 1.00 91.06 109 SER A CA 1
ATOM 841 C C . SER A 1 109 ? -2.660 -8.309 22.292 1.00 91.06 109 SER A C 1
ATOM 843 O O . SER A 1 109 ? -1.588 -8.711 21.823 1.00 91.06 109 SER A O 1
ATOM 845 N N . THR A 1 110 ? -3.829 -8.470 21.665 1.00 90.50 110 THR A N 1
ATOM 846 C CA . THR A 1 110 ? -3.986 -9.139 20.367 1.00 90.50 110 THR A CA 1
ATOM 847 C C . THR A 1 110 ? -3.322 -8.335 19.255 1.00 90.50 110 THR A C 1
ATOM 849 O O . THR A 1 110 ? -2.477 -8.872 18.540 1.00 90.50 110 THR A O 1
ATOM 852 N N . LEU A 1 111 ? -3.623 -7.035 19.149 1.00 89.75 111 LEU A N 1
ATOM 853 C CA . LEU A 1 111 ? -3.017 -6.156 18.143 1.00 89.75 111 LEU A CA 1
ATOM 854 C C . LEU A 1 111 ? -1.493 -6.066 18.302 1.00 89.75 111 LEU A C 1
ATOM 856 O O . LEU A 1 111 ? -0.770 -6.086 17.309 1.00 89.75 111 LEU A O 1
ATOM 860 N N . THR A 1 112 ? -0.996 -6.035 19.541 1.00 87.12 112 THR A N 1
ATOM 861 C CA . THR A 1 112 ? 0.447 -5.994 19.836 1.00 87.12 112 THR A CA 1
ATOM 862 C C . THR A 1 112 ? 1.158 -7.304 19.497 1.00 87.12 112 THR A C 1
ATOM 864 O O . THR A 1 112 ? 2.299 -7.295 19.043 1.00 87.12 112 THR A O 1
ATOM 867 N N . SER A 1 113 ? 0.527 -8.452 19.744 1.00 85.88 113 SER A N 1
ATOM 868 C CA . SER A 1 113 ? 1.118 -9.745 19.380 1.00 85.88 113 SER A CA 1
ATOM 869 C C . SER A 1 113 ? 1.133 -9.932 17.869 1.00 85.88 113 SER A C 1
ATOM 871 O O . SER A 1 113 ? 2.132 -10.395 17.320 1.00 85.88 113 SER A O 1
ATOM 873 N N . LEU A 1 114 ? 0.058 -9.514 17.201 1.00 77.19 114 LEU A N 1
ATOM 874 C CA . LEU A 1 114 ? -0.105 -9.744 15.777 1.00 77.19 114 LEU A CA 1
ATOM 875 C C . LEU A 1 114 ? 0.714 -8.773 14.926 1.00 77.19 114 LEU A C 1
ATOM 877 O O . LEU A 1 114 ? 1.238 -9.180 13.896 1.00 77.19 114 LEU A O 1
ATOM 881 N N . SER A 1 115 ? 0.938 -7.538 15.383 1.00 79.25 115 SER A N 1
ATOM 882 C CA . SER A 1 115 ? 1.842 -6.603 14.700 1.00 79.25 115 SER A CA 1
ATOM 883 C C . SER A 1 115 ? 3.265 -7.150 14.535 1.00 79.25 115 SER A C 1
ATOM 885 O O . SER A 1 115 ? 3.942 -6.793 13.576 1.00 79.25 115 SER A O 1
ATOM 887 N N . ARG A 1 116 ? 3.702 -8.063 15.415 1.00 80.88 116 ARG A N 1
ATOM 888 C CA . ARG A 1 116 ? 5.004 -8.745 15.311 1.00 80.88 116 ARG A CA 1
ATOM 889 C C . ARG A 1 116 ? 5.017 -9.919 14.333 1.00 80.88 116 ARG A C 1
ATOM 891 O O . ARG A 1 116 ? 6.096 -10.346 13.941 1.00 80.88 116 ARG A O 1
ATOM 898 N N . SER A 1 117 ? 3.857 -10.475 13.986 1.00 80.25 117 SER A N 1
ATOM 899 C CA . SER A 1 117 ? 3.745 -11.650 13.110 1.00 80.25 117 SER A CA 1
ATOM 900 C C . SER A 1 117 ? 3.399 -11.310 11.661 1.00 80.25 117 SER A C 1
ATOM 902 O O . SER A 1 117 ? 3.301 -12.216 10.837 1.00 80.25 117 SER A O 1
ATOM 904 N N . LEU A 1 118 ? 3.165 -10.034 11.342 1.00 77.50 118 LEU A N 1
ATOM 905 C CA . LEU A 1 118 ? 2.805 -9.618 9.990 1.00 77.50 118 LEU A CA 1
ATOM 906 C C . LEU A 1 118 ? 4.032 -9.622 9.067 1.00 77.50 118 LEU A C 1
ATOM 908 O O . LEU A 1 118 ? 5.124 -9.252 9.494 1.00 77.50 118 LEU A O 1
ATOM 912 N N . PRO A 1 119 ? 3.866 -10.003 7.788 1.00 72.19 119 PRO A N 1
ATOM 913 C CA . PRO A 1 119 ? 4.968 -10.081 6.827 1.00 72.19 119 PRO A CA 1
ATOM 914 C C . PRO A 1 119 ? 5.422 -8.711 6.292 1.00 72.19 119 PRO A C 1
ATOM 916 O O . PRO A 1 119 ? 6.271 -8.647 5.407 1.00 72.19 119 PRO A O 1
ATOM 919 N N . PHE A 1 120 ? 4.854 -7.615 6.796 1.00 75.50 120 PHE A N 1
ATOM 920 C CA . PHE A 1 120 ? 5.141 -6.243 6.388 1.00 75.50 120 PHE A CA 1
ATOM 921 C C . PHE A 1 120 ? 5.407 -5.367 7.609 1.00 75.50 120 PHE A C 1
ATOM 923 O O . PHE A 1 120 ? 4.934 -5.636 8.714 1.00 75.50 120 PHE A O 1
ATOM 930 N N . GLN A 1 121 ? 6.157 -4.290 7.393 1.00 80.56 121 GLN A N 1
ATOM 931 C CA . GLN A 1 121 ? 6.466 -3.332 8.440 1.00 80.56 121 GLN A CA 1
ATOM 932 C C . GLN A 1 121 ? 5.242 -2.449 8.699 1.00 80.56 121 GLN A C 1
ATOM 934 O O . GLN A 1 121 ? 4.774 -1.729 7.814 1.00 80.56 121 GLN A O 1
ATOM 939 N N . LEU A 1 122 ? 4.701 -2.543 9.913 1.00 85.25 122 LEU A N 1
ATOM 940 C CA . LEU A 1 122 ? 3.675 -1.632 10.400 1.00 85.25 122 LEU A CA 1
ATOM 941 C C . LEU A 1 122 ? 4.333 -0.411 11.034 1.00 85.25 122 LEU A C 1
ATOM 943 O O . LEU A 1 122 ? 5.109 -0.546 11.980 1.00 85.25 122 LEU A O 1
ATOM 947 N N . ASP A 1 123 ? 3.960 0.770 10.558 1.00 85.56 123 ASP A N 1
ATOM 948 C CA . ASP A 1 123 ? 4.375 2.033 11.166 1.00 85.56 123 ASP A CA 1
ATOM 949 C C . ASP A 1 123 ? 3.494 2.363 12.370 1.00 85.56 123 ASP A C 1
ATOM 951 O O . ASP A 1 123 ? 3.983 2.811 13.407 1.00 85.56 123 ASP A O 1
ATOM 955 N N . CYS A 1 124 ? 2.179 2.155 12.242 1.00 88.12 124 CYS A N 1
ATOM 956 C CA . CYS A 1 124 ? 1.250 2.395 13.335 1.00 88.12 124 CYS A CA 1
ATOM 957 C C . CYS A 1 124 ? -0.075 1.637 13.203 1.00 88.12 124 CYS A C 1
ATOM 959 O O . CYS A 1 124 ? -0.446 1.146 12.135 1.00 88.12 124 CYS A O 1
ATOM 961 N N . VAL A 1 125 ? -0.788 1.549 14.325 1.00 91.31 125 VAL A N 1
ATOM 962 C CA . VAL A 1 125 ? -2.065 0.859 14.501 1.00 91.31 125 VAL A CA 1
ATOM 963 C C . VAL A 1 125 ? -3.003 1.775 15.270 1.00 91.31 125 VAL A C 1
ATOM 965 O O . VAL A 1 125 ? -2.634 2.348 16.298 1.00 91.31 125 VAL A O 1
ATOM 968 N N . GLN A 1 126 ? -4.237 1.877 14.797 1.00 92.44 126 GLN A N 1
ATOM 969 C CA . GLN A 1 126 ? -5.288 2.644 15.439 1.00 92.44 126 GLN A CA 1
ATOM 970 C C . GLN A 1 126 ? -6.580 1.830 15.505 1.00 92.44 126 GLN A C 1
ATOM 972 O O . GLN A 1 126 ? -7.032 1.279 14.505 1.00 92.44 126 GLN A O 1
ATOM 977 N N . LEU A 1 127 ? -7.196 1.794 16.683 1.00 93.56 127 LEU A N 1
ATOM 978 C CA . LEU A 1 127 ? -8.533 1.258 16.901 1.00 93.56 127 LEU A CA 1
ATOM 979 C C . LEU A 1 127 ? -9.430 2.389 17.397 1.00 93.56 127 LEU A C 1
ATOM 981 O O . LEU A 1 127 ? -9.226 2.928 18.489 1.00 93.56 127 LEU A O 1
ATOM 985 N N . LEU A 1 128 ? -10.407 2.755 16.576 1.00 92.56 128 LEU A N 1
ATOM 986 C CA . LEU A 1 128 ? -11.336 3.848 16.834 1.00 92.56 128 LEU A CA 1
ATOM 987 C C . LEU A 1 128 ? -12.684 3.287 17.289 1.00 92.56 128 LEU A C 1
ATOM 989 O O . LEU A 1 128 ? -13.256 2.447 16.599 1.00 92.56 128 LEU A O 1
ATOM 993 N N . ALA A 1 129 ? -13.195 3.747 18.428 1.00 90.69 129 ALA A N 1
ATOM 994 C CA . ALA A 1 129 ? -14.550 3.441 18.880 1.00 90.69 129 ALA A CA 1
ATOM 995 C C . ALA A 1 129 ? -15.578 4.243 18.088 1.00 90.69 129 ALA A C 1
ATOM 997 O O . ALA A 1 129 ? -15.481 5.463 18.010 1.00 90.69 129 ALA A O 1
ATOM 998 N N . VAL A 1 130 ? -16.565 3.552 17.515 1.00 87.31 130 VAL A N 1
ATOM 999 C CA . VAL A 1 130 ? -17.596 4.176 16.667 1.00 87.31 130 VAL A CA 1
ATOM 1000 C C . VAL A 1 130 ? -18.519 5.074 17.489 1.00 87.31 130 VAL A C 1
ATOM 1002 O O . VAL A 1 130 ? -18.908 6.141 17.032 1.00 87.31 130 VAL A O 1
ATOM 1005 N N . GLU A 1 131 ? -18.815 4.681 18.728 1.00 83.62 131 GLU A N 1
ATOM 1006 C CA . GLU A 1 131 ? -19.724 5.404 19.624 1.00 83.62 131 GLU A CA 1
ATOM 1007 C C . GLU A 1 131 ? -19.169 6.767 20.055 1.00 83.62 131 GLU A C 1
ATOM 1009 O O . GLU A 1 131 ? -19.894 7.757 20.098 1.00 83.62 131 GLU A O 1
ATOM 1014 N N . THR A 1 132 ? -17.878 6.821 20.385 1.00 84.38 132 THR A N 1
ATOM 1015 C CA . THR A 1 132 ? -17.220 8.030 20.899 1.00 84.38 132 THR A CA 1
ATOM 1016 C C . THR A 1 132 ? -16.424 8.767 19.832 1.00 84.38 132 THR A C 1
ATOM 1018 O O . THR A 1 132 ? -15.994 9.894 20.066 1.00 84.38 132 THR A O 1
ATOM 1021 N N . ASN A 1 133 ? -16.192 8.134 18.680 1.00 84.69 133 ASN A N 1
ATOM 1022 C CA . ASN A 1 133 ? -15.256 8.584 17.656 1.00 84.69 133 ASN A CA 1
ATOM 1023 C C . ASN A 1 133 ? -13.854 8.884 18.229 1.00 84.69 133 ASN A C 1
ATOM 1025 O O . ASN A 1 133 ? -13.162 9.799 17.784 1.00 84.69 133 ASN A O 1
ATOM 1029 N N . THR A 1 134 ? -13.439 8.132 19.257 1.00 87.19 134 THR A N 1
ATOM 1030 C CA . THR A 1 134 ? -12.134 8.289 19.913 1.00 87.19 134 THR A CA 1
ATOM 1031 C C . THR A 1 134 ? -11.262 7.060 19.721 1.00 87.19 134 THR A C 1
ATOM 1033 O O . THR A 1 134 ? -11.735 5.921 19.676 1.00 87.19 134 THR A O 1
ATOM 1036 N N . ALA A 1 135 ? -9.955 7.291 19.600 1.00 89.81 135 ALA A N 1
ATOM 1037 C CA . ALA A 1 135 ? -8.991 6.213 19.481 1.00 89.81 135 ALA A CA 1
ATOM 1038 C C . ALA A 1 135 ? -8.785 5.570 20.856 1.00 89.81 135 ALA A C 1
ATOM 1040 O O . ALA A 1 135 ? -8.185 6.169 21.746 1.00 89.81 135 ALA A O 1
ATOM 1041 N N . ILE A 1 136 ? -9.303 4.355 21.026 1.00 91.69 136 ILE A N 1
ATOM 1042 C CA . ILE A 1 136 ? -9.129 3.564 22.253 1.00 91.69 136 ILE A CA 1
ATOM 1043 C C . ILE A 1 136 ? -7.771 2.861 22.279 1.00 91.69 136 ILE A C 1
ATOM 1045 O O . ILE A 1 136 ? -7.246 2.554 23.346 1.00 91.69 136 ILE A O 1
ATOM 1049 N N . ILE A 1 137 ? -7.194 2.630 21.099 1.00 91.31 137 ILE A N 1
ATOM 1050 C CA . ILE A 1 137 ? -5.816 2.189 20.910 1.00 91.31 137 ILE A CA 1
ATOM 1051 C C . ILE A 1 137 ? -5.242 3.056 19.799 1.00 91.31 137 ILE A C 1
ATOM 1053 O O . ILE A 1 137 ? -5.838 3.171 18.729 1.00 91.31 137 ILE A O 1
ATOM 1057 N N . ASN A 1 138 ? -4.098 3.682 20.049 1.00 91.50 138 ASN A N 1
ATOM 1058 C CA . ASN A 1 138 ? -3.411 4.481 19.050 1.00 91.50 138 ASN A CA 1
ATOM 1059 C C . ASN A 1 138 ? -1.905 4.393 19.267 1.00 91.50 138 ASN A C 1
ATOM 1061 O O . ASN A 1 138 ? -1.404 4.840 20.297 1.00 91.50 138 ASN A O 1
ATOM 1065 N N . THR A 1 139 ? -1.191 3.828 18.300 1.00 89.50 139 THR A N 1
ATOM 1066 C CA . THR A 1 139 ? 0.276 3.870 18.256 1.00 89.50 139 THR A CA 1
ATOM 1067 C C . THR A 1 139 ? 0.790 4.868 17.220 1.00 89.50 139 THR A C 1
ATOM 1069 O O . THR A 1 139 ? 1.995 4.982 17.019 1.00 89.50 139 THR A O 1
ATOM 1072 N N . CYS A 1 140 ? -0.105 5.595 16.546 1.00 86.81 140 CYS A N 1
ATOM 1073 C CA . CYS A 1 140 ? 0.257 6.617 15.576 1.00 86.81 140 CYS A CA 1
ATOM 1074 C C . CYS A 1 140 ? 0.646 7.923 16.289 1.00 86.81 140 CYS A C 1
ATOM 1076 O O . CYS A 1 140 ? 0.051 8.306 17.294 1.00 86.81 140 CYS A O 1
ATOM 1078 N N . ASN A 1 141 ? 1.576 8.681 15.700 1.00 83.50 141 ASN A N 1
ATOM 1079 C CA . ASN A 1 141 ? 1.990 10.009 16.190 1.00 83.50 141 ASN A CA 1
ATOM 1080 C C . ASN A 1 141 ? 0.928 11.111 15.983 1.00 83.50 141 ASN A C 1
ATOM 1082 O O . ASN A 1 141 ? 1.204 12.294 16.166 1.00 83.50 141 ASN A O 1
ATOM 1086 N N . GLN A 1 142 ? -0.277 10.735 15.557 1.00 82.81 142 GLN A N 1
ATOM 1087 C CA . GLN A 1 142 ? -1.380 11.627 15.223 1.00 82.81 142 GLN A CA 1
ATOM 1088 C C . GLN A 1 142 ? -2.689 11.082 15.807 1.00 82.81 142 GLN A C 1
ATOM 1090 O O . GLN A 1 142 ? -2.844 9.863 15.925 1.00 82.81 142 GLN A O 1
ATOM 1095 N N . PRO A 1 143 ? -3.646 11.956 16.172 1.00 81.62 143 PRO A N 1
ATOM 1096 C CA . PRO A 1 143 ? -4.891 11.542 16.818 1.00 81.62 143 PRO A CA 1
ATOM 1097 C C . PRO A 1 143 ? -5.789 10.698 15.906 1.00 81.62 143 PRO A C 1
ATOM 1099 O O . PRO A 1 143 ? -6.536 9.863 16.405 1.00 81.62 143 PRO A O 1
ATOM 1102 N N . GLN A 1 144 ? -5.696 10.870 14.586 1.00 83.19 144 GLN A N 1
ATOM 1103 C CA . GLN A 1 144 ? -6.440 10.094 13.599 1.00 83.19 144 GLN A CA 1
ATOM 1104 C C . GLN A 1 144 ? -5.538 9.790 12.403 1.00 83.19 144 GLN A C 1
ATOM 1106 O O . GLN A 1 144 ? -4.915 10.700 11.857 1.00 83.19 144 GLN A O 1
ATOM 1111 N N . LEU A 1 145 ? -5.445 8.516 12.020 1.00 85.00 145 LEU A N 1
ATOM 1112 C CA . LEU A 1 145 ? -4.629 8.077 10.888 1.00 85.00 145 LEU A CA 1
ATOM 1113 C C . LEU A 1 145 ? -5.255 8.504 9.553 1.00 85.00 145 LEU A C 1
ATOM 1115 O O . LEU A 1 145 ? -4.582 9.049 8.682 1.00 85.00 145 LEU A O 1
ATOM 1119 N N . LEU A 1 146 ? -6.558 8.271 9.405 1.00 83.56 146 LEU A N 1
ATOM 1120 C CA . LEU A 1 146 ? -7.319 8.653 8.221 1.00 83.56 146 LEU A CA 1
ATOM 1121 C C . LEU A 1 146 ? -7.955 10.024 8.430 1.00 83.56 146 LEU A C 1
ATOM 1123 O O . LEU A 1 146 ? -8.753 10.186 9.345 1.00 83.56 146 LEU A O 1
ATOM 1127 N N . LYS A 1 147 ? -7.659 11.002 7.567 1.00 75.00 147 LYS A N 1
ATOM 1128 C CA . LYS A 1 147 ? -8.277 12.343 7.645 1.00 75.00 147 LYS A CA 1
ATOM 1129 C C . LYS A 1 147 ? -9.798 12.301 7.479 1.00 75.00 147 LYS A C 1
ATOM 1131 O O . LYS A 1 147 ? -10.505 13.044 8.149 1.00 75.00 147 LYS A O 1
ATOM 1136 N N . THR A 1 148 ? -10.275 11.416 6.608 1.00 73.31 148 THR A N 1
ATOM 1137 C CA . THR A 1 148 ? -11.697 11.156 6.382 1.00 73.31 148 THR A CA 1
ATOM 1138 C C . THR A 1 148 ? -11.985 9.733 6.826 1.00 73.31 148 THR A C 1
ATOM 1140 O O . THR A 1 148 ? -11.367 8.795 6.322 1.00 73.31 148 THR A O 1
ATOM 1143 N N . ALA A 1 149 ? -12.887 9.572 7.794 1.00 72.06 149 ALA A N 1
ATOM 1144 C CA . ALA A 1 149 ? -13.342 8.252 8.205 1.00 72.06 149 ALA A CA 1
ATOM 1145 C C . ALA A 1 149 ? -14.154 7.619 7.060 1.00 72.06 149 ALA A C 1
ATOM 1147 O O . ALA A 1 149 ? -15.006 8.307 6.491 1.00 72.06 149 ALA A O 1
ATOM 1148 N N . PRO A 1 150 ? -13.911 6.347 6.705 1.00 83.62 150 PRO A N 1
ATOM 1149 C CA . PRO A 1 150 ? -14.749 5.658 5.735 1.00 83.62 150 PRO A CA 1
ATOM 1150 C C . PRO A 1 150 ? -16.178 5.516 6.276 1.00 83.62 150 PRO A C 1
ATOM 1152 O O . PRO A 1 150 ? -16.370 5.292 7.473 1.00 83.62 150 PRO A O 1
ATOM 1155 N N . ASP A 1 151 ? -17.170 5.650 5.397 1.00 86.00 151 ASP A N 1
ATOM 1156 C CA . ASP A 1 151 ? -18.586 5.535 5.754 1.00 86.00 151 ASP A CA 1
ATOM 1157 C C . ASP A 1 151 ? -18.992 4.059 5.850 1.00 86.00 151 ASP A C 1
ATOM 1159 O O . ASP A 1 151 ? -19.474 3.448 4.895 1.00 86.00 151 ASP A O 1
ATOM 1163 N N . TRP A 1 152 ? -18.695 3.449 6.996 1.00 88.88 152 TRP A N 1
ATOM 1164 C CA . TRP A 1 152 ? -19.028 2.052 7.251 1.00 88.88 152 TRP A CA 1
ATOM 1165 C C . TRP A 1 152 ? -20.520 1.881 7.562 1.00 88.88 152 TRP A C 1
ATOM 1167 O O . TRP A 1 152 ? -21.080 2.655 8.350 1.00 88.88 152 TRP A O 1
ATOM 1177 N N . PRO A 1 153 ? -21.172 0.821 7.053 1.00 88.06 153 PRO A N 1
ATOM 1178 C CA . PRO A 1 153 ? -22.553 0.550 7.411 1.00 88.06 153 PRO A CA 1
ATOM 1179 C C . PRO A 1 153 ? -22.660 0.226 8.907 1.00 88.06 153 PRO A C 1
ATOM 1181 O O . PRO A 1 153 ? -21.886 -0.549 9.461 1.00 88.06 153 PRO A O 1
ATOM 1184 N N . GLN A 1 154 ? -23.658 0.803 9.582 1.00 87.50 154 GLN A N 1
ATOM 1185 C CA . GLN A 1 154 ? -23.855 0.611 11.029 1.00 87.50 154 GLN A CA 1
ATOM 1186 C C . GLN A 1 154 ? -24.219 -0.836 11.401 1.00 87.50 154 GLN A C 1
ATOM 1188 O O . GLN A 1 154 ? -23.994 -1.278 12.532 1.00 87.50 154 GLN A O 1
ATOM 1193 N N . SER A 1 155 ? -24.771 -1.577 10.441 1.00 83.69 155 SER A N 1
ATOM 1194 C CA . SER A 1 155 ? -25.094 -2.991 10.563 1.00 83.69 155 SER A CA 1
ATOM 1195 C C . SER A 1 155 ? -24.651 -3.753 9.324 1.00 83.69 155 SER A C 1
ATOM 1197 O O . SER A 1 155 ? -24.949 -3.330 8.207 1.00 83.69 155 SER A O 1
ATOM 1199 N N . ALA A 1 156 ? -24.037 -4.910 9.525 1.00 80.56 156 ALA A N 1
ATOM 1200 C CA . ALA A 1 156 ? -23.696 -5.847 8.470 1.00 80.56 156 ALA A CA 1
ATOM 1201 C C . ALA A 1 156 ? -24.450 -7.174 8.649 1.00 80.56 156 ALA A C 1
ATOM 1203 O O . ALA A 1 156 ? -24.834 -7.546 9.760 1.00 80.56 156 ALA A O 1
ATOM 1204 N N . ALA A 1 157 ? -24.665 -7.895 7.544 1.00 67.81 157 ALA A N 1
ATOM 1205 C CA . ALA A 1 157 ? -25.193 -9.258 7.580 1.00 67.81 157 ALA A CA 1
ATOM 1206 C C . ALA A 1 157 ? -24.232 -10.203 8.333 1.00 67.81 157 ALA A C 1
ATOM 1208 O O . ALA A 1 157 ? -23.084 -9.850 8.587 1.00 67.81 157 ALA A O 1
ATOM 1209 N N . ALA A 1 158 ? -24.683 -11.425 8.648 1.00 56.34 158 ALA A N 1
ATOM 1210 C CA . ALA A 1 158 ? -23.955 -12.432 9.443 1.00 56.34 158 ALA A CA 1
ATOM 1211 C C . ALA A 1 158 ? -22.531 -12.788 8.943 1.00 56.34 158 ALA A C 1
ATOM 1213 O O . ALA A 1 158 ? -21.784 -13.451 9.654 1.00 56.34 158 ALA A O 1
ATOM 1214 N N . ASN A 1 159 ? -22.149 -12.322 7.752 1.00 54.66 159 ASN A N 1
ATOM 1215 C CA . ASN A 1 159 ? -20.773 -12.204 7.289 1.00 54.66 159 ASN A CA 1
ATOM 1216 C C . ASN A 1 159 ? -20.550 -10.739 6.888 1.00 54.66 159 ASN A C 1
ATOM 1218 O O . ASN A 1 159 ? -20.927 -10.375 5.768 1.00 54.66 159 ASN A O 1
ATOM 1222 N N . PRO A 1 160 ? -20.007 -9.871 7.764 1.00 55.19 160 PRO A N 1
ATOM 1223 C CA . PRO A 1 160 ? -19.612 -8.548 7.326 1.00 55.19 160 PRO A CA 1
ATOM 1224 C C . PRO A 1 160 ? -18.606 -8.711 6.198 1.00 55.19 160 PRO A C 1
ATOM 1226 O O . PRO A 1 160 ? -17.598 -9.404 6.340 1.00 55.19 160 PRO A O 1
ATOM 1229 N N . ALA A 1 161 ? -18.982 -8.155 5.051 1.00 54.62 161 ALA A N 1
ATOM 1230 C CA . ALA A 1 161 ? -18.256 -8.263 3.808 1.00 54.62 161 ALA A CA 1
ATOM 1231 C C . ALA A 1 161 ? -16.798 -7.834 3.992 1.00 54.62 161 ALA A C 1
ATOM 1233 O O . ALA A 1 161 ? -16.440 -7.126 4.932 1.00 54.62 161 ALA A O 1
ATOM 1234 N N . THR A 1 162 ? -15.984 -8.272 3.041 1.00 63.06 162 THR A N 1
ATOM 1235 C CA . THR A 1 162 ? -14.580 -7.945 2.780 1.00 63.06 162 THR A CA 1
ATOM 1236 C C . THR A 1 162 ? -14.322 -6.446 2.555 1.00 63.06 162 THR A C 1
ATOM 1238 O O . THR A 1 162 ? -13.501 -6.094 1.715 1.00 63.06 162 THR A O 1
ATOM 1241 N N . ASP A 1 163 ? -15.043 -5.564 3.241 1.00 77.94 163 ASP A N 1
ATOM 1242 C CA . ASP A 1 163 ? -14.952 -4.123 3.106 1.00 77.94 163 ASP A CA 1
ATOM 1243 C C . ASP A 1 163 ? -13.704 -3.627 3.820 1.00 77.94 163 ASP A C 1
ATOM 1245 O O . ASP A 1 163 ? -13.508 -3.799 5.024 1.00 77.94 163 ASP A O 1
ATOM 1249 N N . PHE A 1 164 ? -12.847 -2.993 3.040 1.00 86.38 164 PHE A N 1
ATOM 1250 C CA . PHE A 1 164 ? -11.686 -2.280 3.518 1.00 86.38 164 PHE A CA 1
ATOM 1251 C C . PHE A 1 164 ? -11.556 -0.993 2.715 1.00 86.38 164 PHE A C 1
ATOM 1253 O O . PHE A 1 164 ? -12.030 -0.870 1.587 1.00 86.38 164 PHE A O 1
ATOM 1260 N N . HIS A 1 165 ? -10.894 -0.023 3.316 1.00 89.00 165 HIS A N 1
ATOM 1261 C CA . HIS A 1 165 ? -10.591 1.252 2.711 1.00 89.00 165 HIS A CA 1
ATOM 1262 C C . HIS A 1 165 ? -9.080 1.379 2.661 1.00 89.00 165 HIS A C 1
ATOM 1264 O O . HIS A 1 165 ? -8.418 1.310 3.696 1.00 89.00 165 HIS A O 1
ATOM 1270 N N . LEU A 1 166 ? -8.541 1.567 1.464 1.00 87.25 166 LEU A N 1
ATOM 1271 C CA . LEU A 1 166 ? -7.118 1.743 1.231 1.00 87.25 166 LEU A CA 1
ATOM 1272 C C . LEU A 1 166 ? -6.867 3.169 0.756 1.00 87.25 166 LEU A C 1
ATOM 1274 O O . LEU A 1 166 ? -7.532 3.658 -0.153 1.00 87.25 166 LEU A O 1
ATOM 1278 N N . THR A 1 167 ? -5.886 3.833 1.352 1.00 85.56 167 THR A N 1
ATOM 1279 C CA . THR A 1 167 ? -5.438 5.143 0.891 1.00 85.56 167 THR A CA 1
ATOM 1280 C C . THR A 1 167 ? -3.928 5.262 1.016 1.00 85.56 167 THR A C 1
ATOM 1282 O O . THR A 1 167 ? -3.323 4.742 1.957 1.00 85.56 167 THR A O 1
ATOM 1285 N N . ALA A 1 168 ? -3.303 5.943 0.062 1.00 80.81 168 ALA A N 1
ATOM 1286 C CA . ALA A 1 168 ? -1.899 6.293 0.178 1.00 80.81 168 ALA A CA 1
ATOM 1287 C C . ALA A 1 168 ? -1.732 7.371 1.252 1.00 80.81 168 ALA A C 1
ATOM 1289 O O . ALA A 1 168 ? -2.499 8.335 1.314 1.00 80.81 168 ALA A O 1
ATOM 1290 N N . VAL A 1 169 ? -0.723 7.215 2.104 1.00 76.56 169 VAL A N 1
ATOM 1291 C CA . VAL A 1 169 ? -0.415 8.210 3.132 1.00 76.56 169 VAL A CA 1
ATOM 1292 C C . VAL A 1 169 ? 0.857 8.934 2.717 1.00 76.56 169 VAL A C 1
ATOM 1294 O O . VAL A 1 169 ? 1.865 8.272 2.465 1.00 76.56 169 VAL A O 1
ATOM 1297 N N . PRO A 1 170 ? 0.852 10.278 2.668 1.00 64.12 170 PRO A N 1
ATOM 1298 C CA . PRO A 1 170 ? 2.069 11.033 2.435 1.00 64.12 170 PRO A CA 1
ATOM 1299 C C . PRO A 1 170 ? 3.098 10.690 3.514 1.00 64.12 170 PRO A C 1
ATOM 1301 O O . PRO A 1 170 ? 2.861 10.882 4.709 1.00 64.12 170 PRO A O 1
ATOM 1304 N N . THR A 1 171 ? 4.252 10.200 3.087 1.00 60.91 171 THR A N 1
ATOM 1305 C CA . THR A 1 171 ? 5.446 9.913 3.886 1.00 60.91 171 THR A CA 1
ATOM 1306 C C . THR A 1 171 ? 6.045 11.218 4.412 1.00 60.91 171 THR A C 1
ATOM 1308 O O . THR A 1 171 ? 7.082 11.681 3.953 1.00 60.91 171 THR A O 1
ATOM 1311 N N . ALA A 1 172 ? 5.386 11.861 5.378 1.00 47.28 172 ALA A N 1
ATOM 1312 C CA . ALA A 1 172 ? 5.839 13.157 5.879 1.00 47.28 172 ALA A CA 1
ATOM 1313 C C . ALA A 1 172 ? 7.154 13.074 6.676 1.00 47.28 172 ALA A C 1
ATOM 1315 O O . ALA A 1 172 ? 7.814 14.093 6.816 1.00 47.28 172 ALA A O 1
ATOM 1316 N N . ASN A 1 173 ? 7.554 11.902 7.196 1.00 42.81 173 ASN A N 1
ATOM 1317 C CA . ASN A 1 173 ? 8.694 11.792 8.123 1.00 42.81 173 ASN A CA 1
ATOM 1318 C C . ASN A 1 173 ? 9.424 10.433 8.123 1.00 42.81 173 ASN A C 1
ATOM 1320 O O . ASN A 1 173 ? 10.160 10.136 9.062 1.00 42.81 173 ASN A O 1
ATOM 1324 N N . LEU A 1 174 ? 9.235 9.586 7.111 1.00 48.75 174 LEU A N 1
ATOM 1325 C CA . LEU A 1 174 ? 9.957 8.312 7.036 1.00 48.75 174 LEU A CA 1
ATOM 1326 C C . LEU A 1 174 ? 11.274 8.534 6.286 1.00 48.75 174 LEU A C 1
ATOM 1328 O O . LEU A 1 174 ? 11.319 9.313 5.335 1.00 48.75 174 LEU A O 1
ATOM 1332 N N . GLY A 1 175 ? 12.356 7.933 6.791 1.00 49.25 175 GLY A N 1
ATOM 1333 C CA . GLY A 1 175 ? 13.730 8.155 6.332 1.00 49.25 175 GLY A CA 1
ATOM 1334 C C . GLY A 1 175 ? 13.869 8.142 4.808 1.00 49.25 175 GLY A C 1
ATOM 1335 O O . GLY A 1 175 ? 13.093 7.502 4.104 1.00 49.25 175 GLY A O 1
ATOM 1336 N N . LYS A 1 176 ? 14.856 8.889 4.297 1.00 50.50 176 LYS A N 1
ATOM 1337 C CA . LYS A 1 176 ? 15.105 9.015 2.855 1.00 50.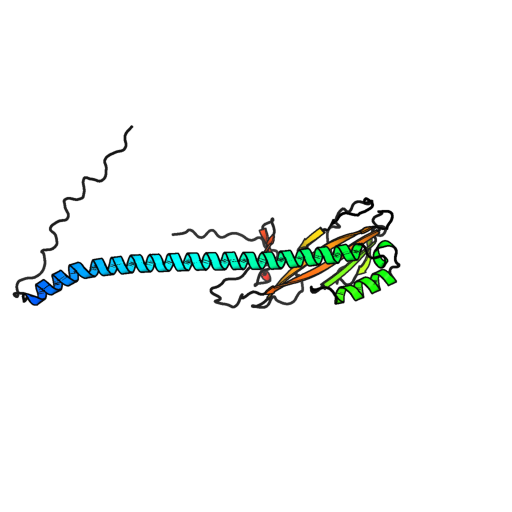50 176 LYS A CA 1
ATOM 1338 C C . LYS A 1 176 ? 15.099 7.630 2.201 1.00 50.50 176 LYS A C 1
ATOM 1340 O O . LYS A 1 176 ? 15.904 6.785 2.584 1.00 50.50 176 LYS A O 1
ATOM 1345 N N . ALA A 1 177 ? 14.223 7.449 1.209 1.00 56.97 177 ALA A N 1
ATOM 1346 C CA . ALA A 1 177 ? 14.336 6.364 0.244 1.00 56.97 177 ALA A CA 1
ATOM 1347 C C . ALA A 1 177 ? 15.799 6.300 -0.218 1.00 56.97 177 ALA A C 1
ATOM 1349 O O . ALA A 1 177 ? 16.387 7.330 -0.564 1.00 56.97 177 ALA A O 1
ATOM 1350 N N . SER A 1 178 ? 16.412 5.125 -0.114 1.00 62.97 178 SER A N 1
ATOM 1351 C CA . SER A 1 178 ? 17.792 4.952 -0.554 1.00 62.97 178 SER A CA 1
ATOM 1352 C C . SER A 1 178 ? 17.828 4.795 -2.074 1.00 62.97 178 SER A C 1
ATOM 1354 O O . SER A 1 178 ? 16.814 4.510 -2.717 1.00 62.97 178 SER A O 1
ATOM 1356 N N . ASP A 1 179 ? 19.015 4.892 -2.670 1.00 63.38 179 ASP A N 1
ATOM 1357 C CA . ASP A 1 179 ? 19.196 4.617 -4.102 1.00 63.38 179 ASP A CA 1
ATOM 1358 C C . ASP A 1 179 ? 18.740 3.193 -4.494 1.00 63.38 179 ASP A C 1
ATOM 1360 O O . ASP A 1 179 ? 18.518 2.909 -5.674 1.00 63.38 179 ASP A O 1
ATOM 1364 N N . HIS A 1 180 ? 18.562 2.300 -3.513 1.00 68.31 180 HIS A N 1
ATOM 1365 C CA . HIS A 1 180 ? 18.201 0.899 -3.709 1.00 68.31 180 HIS A CA 1
ATOM 1366 C C . HIS A 1 180 ? 16.785 0.533 -3.256 1.00 68.31 180 HIS A C 1
ATOM 1368 O O . HIS A 1 180 ? 16.287 -0.540 -3.601 1.00 68.31 180 HIS A O 1
ATOM 1374 N N . GLU A 1 181 ? 16.110 1.409 -2.515 1.00 72.69 181 GLU A N 1
ATOM 1375 C CA . GLU A 1 181 ? 14.804 1.116 -1.932 1.00 72.69 181 GLU A CA 1
ATOM 1376 C C . GLU A 1 181 ? 13.891 2.330 -2.018 1.00 72.69 181 GLU A C 1
ATOM 1378 O O . GLU A 1 181 ? 14.247 3.430 -1.602 1.00 72.69 181 GLU A O 1
ATOM 1383 N N . ALA A 1 182 ? 12.689 2.111 -2.536 1.00 75.88 182 ALA A N 1
ATOM 1384 C CA . ALA A 1 182 ? 11.586 3.033 -2.355 1.00 75.88 182 ALA A CA 1
ATOM 1385 C C . ALA A 1 182 ? 10.508 2.377 -1.511 1.00 75.88 182 ALA A C 1
ATOM 1387 O O . ALA A 1 182 ? 10.330 1.162 -1.542 1.00 75.88 182 ALA A O 1
ATOM 1388 N N . HIS A 1 183 ? 9.768 3.193 -0.780 1.00 78.69 183 HIS A N 1
ATOM 1389 C CA . HIS A 1 183 ? 8.727 2.708 0.103 1.00 78.69 183 HIS A CA 1
ATOM 1390 C C . HIS A 1 183 ? 7.388 3.311 -0.298 1.00 78.69 183 HIS A C 1
ATOM 1392 O O . HIS A 1 183 ? 7.287 4.521 -0.497 1.00 78.69 183 HIS A O 1
ATOM 1398 N N . LEU A 1 184 ? 6.373 2.459 -0.406 1.00 81.81 184 LEU A N 1
ATOM 1399 C CA . LEU A 1 184 ? 4.979 2.859 -0.527 1.00 81.81 184 LEU A CA 1
ATOM 1400 C C . LEU A 1 184 ? 4.340 2.764 0.856 1.00 81.81 184 LEU A C 1
ATOM 1402 O O . LEU A 1 184 ? 4.187 1.663 1.385 1.00 81.81 184 LEU A O 1
ATOM 1406 N N . THR A 1 185 ? 3.964 3.901 1.434 1.00 84.50 185 THR A N 1
ATOM 1407 C CA . THR A 1 185 ? 3.228 3.933 2.702 1.00 84.50 185 THR A CA 1
ATOM 1408 C C . THR A 1 185 ? 1.738 4.065 2.429 1.00 84.50 185 THR A C 1
ATOM 1410 O O . THR A 1 185 ? 1.289 4.960 1.709 1.00 84.50 185 THR A O 1
ATOM 1413 N N . MET A 1 186 ? 0.958 3.169 3.022 1.00 86.25 186 MET A N 1
ATOM 1414 C CA . MET A 1 186 ? -0.492 3.150 2.877 1.00 86.25 186 MET A CA 1
ATOM 1415 C C . MET A 1 186 ? -1.164 2.998 4.228 1.00 86.25 186 MET A C 1
ATOM 1417 O O . MET A 1 186 ? -0.653 2.322 5.120 1.00 86.25 186 MET A O 1
ATOM 1421 N N . ALA A 1 187 ? -2.335 3.609 4.350 1.00 89.69 187 ALA A N 1
ATOM 1422 C CA . ALA A 1 187 ? -3.271 3.326 5.414 1.00 89.69 187 ALA A CA 1
ATOM 1423 C C . ALA A 1 187 ? -4.366 2.415 4.870 1.00 89.69 187 ALA A C 1
ATOM 1425 O O . ALA A 1 187 ? -5.016 2.730 3.871 1.00 89.69 187 ALA A O 1
ATOM 1426 N N . ILE A 1 188 ? -4.573 1.300 5.555 1.00 90.38 188 ILE A N 1
ATOM 1427 C CA . ILE A 1 188 ? -5.704 0.410 5.340 1.00 90.38 188 ILE A CA 1
ATOM 1428 C C . ILE A 1 188 ? -6.613 0.484 6.561 1.00 90.38 188 ILE A C 1
ATOM 1430 O O . ILE A 1 188 ? -6.131 0.500 7.693 1.00 90.38 188 ILE A O 1
ATOM 1434 N N . ALA A 1 189 ? -7.921 0.538 6.351 1.00 92.19 189 ALA A N 1
ATOM 1435 C CA . ALA A 1 189 ? -8.899 0.462 7.421 1.00 92.19 189 ALA A CA 1
ATOM 1436 C C . ALA A 1 189 ? -9.983 -0.555 7.112 1.00 92.19 189 ALA A C 1
ATOM 1438 O O . ALA A 1 189 ? -10.355 -0.731 5.957 1.00 92.19 189 ALA A O 1
ATOM 1439 N N . ALA A 1 190 ? -10.497 -1.193 8.153 1.00 92.44 190 ALA A N 1
ATOM 1440 C CA . ALA A 1 190 ? -11.592 -2.141 8.066 1.00 92.44 190 ALA A CA 1
ATOM 1441 C C . ALA A 1 190 ? -12.534 -1.980 9.273 1.00 92.44 190 ALA A C 1
ATOM 1443 O O . ALA A 1 190 ? -12.077 -1.678 10.387 1.00 92.44 190 ALA A O 1
ATOM 1444 N N . PRO A 1 191 ? -13.846 -2.174 9.077 1.00 93.62 191 PRO A N 1
ATOM 1445 C CA . PRO A 1 191 ? -14.821 -2.160 10.154 1.00 93.62 191 PRO A CA 1
ATOM 1446 C C . PRO A 1 191 ? -14.730 -3.438 10.997 1.00 93.62 191 PRO A C 1
ATOM 1448 O O . PRO A 1 191 ? -14.550 -4.542 10.488 1.00 93.62 191 PRO A O 1
ATOM 1451 N N . VAL A 1 192 ? -14.909 -3.297 12.307 1.00 92.56 192 VAL A N 1
ATOM 1452 C CA . VAL A 1 192 ? -15.043 -4.413 13.247 1.00 92.56 192 VAL A CA 1
ATOM 1453 C C . VAL A 1 192 ? -16.488 -4.464 13.709 1.00 92.56 192 VAL A C 1
ATOM 1455 O O . VAL A 1 192 ? -16.976 -3.526 14.346 1.00 92.56 192 VAL A O 1
ATOM 1458 N N . TYR A 1 193 ? -17.157 -5.578 13.434 1.00 91.88 193 TYR A N 1
ATOM 1459 C CA . TYR A 1 193 ? -18.530 -5.809 13.864 1.00 91.88 193 TYR A CA 1
ATOM 1460 C C . TYR A 1 193 ? -18.581 -6.741 15.070 1.00 91.88 193 TYR A C 1
ATOM 1462 O O . TYR A 1 193 ? -17.794 -7.673 15.203 1.00 91.88 193 TYR A O 1
ATOM 1470 N N . THR A 1 194 ? -19.552 -6.507 15.943 1.00 91.12 194 THR A N 1
ATOM 1471 C CA . THR A 1 194 ? -19.966 -7.497 16.944 1.00 91.12 194 THR A CA 1
ATOM 1472 C C . THR A 1 194 ? -20.557 -8.741 16.263 1.00 91.12 194 THR A C 1
ATOM 1474 O O . THR A 1 194 ? -21.018 -8.645 15.124 1.00 91.12 194 THR A O 1
ATOM 1477 N N . PRO A 1 195 ? -20.672 -9.887 16.961 1.00 88.56 195 PRO A N 1
ATOM 1478 C CA . PRO A 1 195 ? -21.361 -11.068 16.428 1.00 88.56 195 PRO A CA 1
ATOM 1479 C C . PRO A 1 195 ? -22.833 -10.815 16.065 1.00 88.56 195 PRO A C 1
ATOM 1481 O O . PRO A 1 195 ? -23.404 -11.529 15.251 1.00 88.56 195 PRO A O 1
ATOM 1484 N N . ALA A 1 196 ? -23.446 -9.773 16.642 1.00 89.44 196 ALA A N 1
ATOM 1485 C CA . ALA A 1 196 ? -24.786 -9.304 16.291 1.00 89.44 196 ALA A CA 1
ATOM 1486 C C . ALA A 1 196 ? -24.820 -8.446 15.007 1.00 89.44 196 ALA A C 1
ATOM 1488 O O . ALA A 1 196 ? -25.858 -7.871 14.686 1.00 89.44 196 ALA A O 1
ATOM 1489 N N . GLY A 1 197 ? -23.692 -8.295 14.306 1.00 89.00 197 GLY A N 1
ATOM 1490 C CA . GLY A 1 197 ? -23.576 -7.515 13.075 1.00 89.00 197 GLY A CA 1
ATOM 1491 C C . GLY A 1 197 ? -23.531 -6.001 13.286 1.00 89.00 197 GLY A C 1
ATOM 1492 O O . GLY A 1 197 ? -23.595 -5.264 12.312 1.00 89.00 197 GLY A O 1
ATOM 1493 N N . ARG A 1 198 ? -23.423 -5.502 14.526 1.00 91.19 198 ARG A N 1
ATOM 1494 C CA . ARG A 1 198 ? -23.342 -4.054 14.810 1.00 91.19 198 ARG A CA 1
ATOM 1495 C C . ARG A 1 198 ? -21.909 -3.549 14.735 1.00 91.19 198 ARG A C 1
ATOM 1497 O O . ARG A 1 198 ? -21.035 -4.170 15.346 1.00 91.19 198 ARG A O 1
ATOM 1504 N N . LEU A 1 199 ? -21.695 -2.432 14.042 1.00 91.50 199 LEU A N 1
ATOM 1505 C CA . LEU A 1 199 ? -20.393 -1.778 13.931 1.00 91.50 199 LEU A CA 1
ATOM 1506 C C . LEU A 1 199 ? -19.913 -1.331 15.319 1.00 91.50 199 LEU A C 1
ATOM 1508 O O . LEU A 1 199 ? -20.634 -0.641 16.039 1.00 91.50 199 LEU A O 1
ATOM 1512 N N . ARG A 1 200 ? -18.708 -1.753 15.705 1.00 91.38 200 ARG A N 1
ATOM 1513 C CA . ARG A 1 200 ? -18.130 -1.506 17.035 1.00 91.38 200 ARG A CA 1
ATOM 1514 C C . ARG A 1 200 ? -16.898 -0.618 16.961 1.00 91.38 200 ARG A C 1
ATOM 1516 O O . ARG A 1 200 ? -16.803 0.378 17.679 1.00 91.38 200 ARG A O 1
ATOM 1523 N N . TYR A 1 201 ? -15.968 -0.983 16.082 1.00 92.75 201 TYR A N 1
ATOM 1524 C CA . TYR A 1 201 ? -14.710 -0.271 15.900 1.00 92.75 201 TYR A CA 1
ATOM 1525 C C . TYR A 1 201 ? -14.388 -0.055 14.426 1.00 92.75 201 TYR A C 1
ATOM 1527 O O . TYR A 1 201 ? -14.845 -0.803 13.566 1.00 92.75 201 TYR A O 1
ATOM 1535 N N . THR A 1 202 ? -13.516 0.911 14.166 1.00 92.88 202 THR A N 1
ATOM 1536 C CA . THR A 1 202 ? -12.737 0.988 12.928 1.00 92.88 202 THR A CA 1
ATOM 1537 C C . THR A 1 202 ? -11.293 0.642 13.262 1.00 92.88 202 THR A C 1
ATOM 1539 O O . THR A 1 202 ? -10.645 1.358 14.031 1.00 92.88 202 THR A O 1
ATOM 1542 N N . LEU A 1 203 ? -10.783 -0.452 12.698 1.00 93.19 203 LEU A N 1
ATOM 1543 C CA . LEU A 1 203 ? -9.369 -0.810 12.779 1.00 93.19 203 LEU A CA 1
ATOM 1544 C C . LEU A 1 203 ? -8.646 -0.173 11.597 1.00 93.19 203 LEU A C 1
ATOM 1546 O O . LEU A 1 203 ? -9.037 -0.394 10.458 1.00 93.19 203 LEU A O 1
ATOM 1550 N N . SER A 1 204 ? -7.601 0.605 11.859 1.00 92.56 204 SER A N 1
ATOM 1551 C CA . SER A 1 204 ? -6.756 1.219 10.835 1.00 92.56 204 SER A CA 1
ATOM 1552 C C . SER A 1 204 ? -5.290 0.874 11.078 1.00 92.56 204 SER A C 1
ATOM 1554 O O . SER A 1 204 ? -4.812 0.924 12.211 1.00 92.56 204 SER A O 1
ATOM 1556 N N . LEU A 1 205 ? -4.573 0.533 10.015 1.00 90.81 205 LEU A N 1
ATOM 1557 C CA . LEU A 1 205 ? -3.157 0.184 10.031 1.00 90.81 205 LEU A CA 1
ATOM 1558 C C . LEU A 1 205 ? -2.427 1.071 9.031 1.00 90.81 205 LEU A C 1
ATOM 1560 O O . LEU A 1 205 ? -2.900 1.244 7.909 1.00 90.81 205 LEU A O 1
ATOM 1564 N N . GLN A 1 206 ? -1.265 1.588 9.415 1.00 89.94 206 GLN A N 1
ATOM 1565 C CA . GLN A 1 206 ? -0.314 2.170 8.478 1.00 89.94 206 GLN A CA 1
ATOM 1566 C C . GLN A 1 206 ? 0.775 1.139 8.199 1.00 89.94 206 GLN A C 1
ATOM 1568 O O . GLN A 1 206 ? 1.479 0.719 9.119 1.00 89.94 206 GLN A O 1
ATOM 1573 N N . ALA A 1 207 ? 0.898 0.731 6.941 1.00 88.19 207 ALA A N 1
ATOM 1574 C CA . ALA A 1 207 ? 1.863 -0.260 6.493 1.00 88.19 207 ALA A CA 1
ATOM 1575 C C . ALA A 1 207 ? 2.795 0.328 5.434 1.00 88.19 207 ALA A C 1
ATOM 1577 O O . ALA A 1 207 ? 2.390 1.155 4.610 1.00 88.19 207 ALA A O 1
ATOM 1578 N N . GLN A 1 208 ? 4.034 -0.152 5.441 1.00 85.69 208 GLN A N 1
ATOM 1579 C CA . GLN A 1 208 ? 5.051 0.198 4.467 1.00 85.69 208 GLN A CA 1
ATOM 1580 C C . GLN A 1 208 ? 5.354 -1.011 3.577 1.00 85.69 208 GLN A C 1
ATOM 1582 O O . GLN A 1 208 ? 5.765 -2.068 4.061 1.00 85.69 208 GLN A O 1
ATOM 1587 N N . LEU A 1 209 ? 5.177 -0.857 2.263 1.00 82.06 209 LEU A N 1
ATOM 1588 C CA . LEU A 1 209 ? 5.671 -1.821 1.283 1.00 82.06 209 LEU A CA 1
ATOM 1589 C C . LEU A 1 209 ? 6.986 -1.338 0.700 1.00 82.06 209 LEU A C 1
ATOM 1591 O O . LEU A 1 209 ? 7.047 -0.338 -0.019 1.00 82.06 209 LEU A O 1
ATOM 1595 N N . THR A 1 210 ? 8.041 -2.086 1.001 1.00 77.88 210 THR A N 1
ATOM 1596 C CA . THR A 1 210 ? 9.369 -1.826 0.463 1.00 77.88 210 THR A CA 1
ATOM 1597 C C . THR A 1 210 ? 9.489 -2.383 -0.943 1.00 77.88 210 THR A C 1
ATOM 1599 O O . THR A 1 210 ? 9.190 -3.541 -1.241 1.00 77.88 210 THR A O 1
ATOM 1602 N N . GLN A 1 211 ? 9.974 -1.531 -1.827 1.00 74.19 211 GLN A N 1
ATOM 1603 C CA . GLN A 1 211 ? 10.233 -1.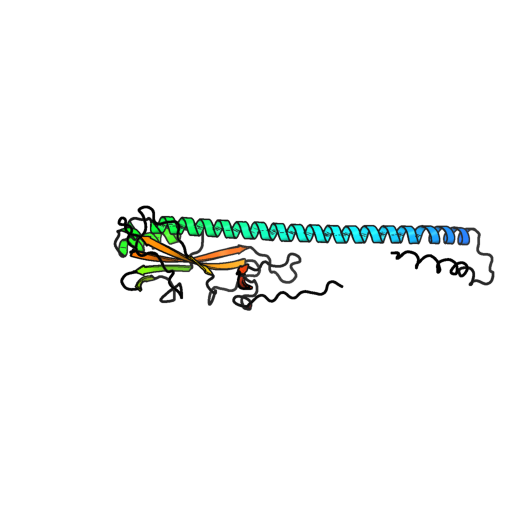820 -3.211 1.00 74.19 211 GLN A CA 1
ATOM 1604 C C . GLN A 1 211 ? 11.726 -1.698 -3.480 1.00 74.19 211 GLN A C 1
ATOM 1606 O O . GLN A 1 211 ? 12.283 -0.605 -3.502 1.00 74.19 211 GLN A O 1
ATOM 1611 N N . VAL A 1 212 ? 12.350 -2.838 -3.781 1.00 69.31 212 VAL A N 1
ATOM 1612 C CA . VAL A 1 212 ? 13.706 -2.855 -4.333 1.00 69.31 212 VAL A CA 1
ATOM 1613 C C . VAL A 1 212 ? 13.703 -2.120 -5.670 1.00 69.31 212 VAL A C 1
ATOM 1615 O O . VAL A 1 212 ? 12.865 -2.390 -6.540 1.00 69.31 212 VAL A O 1
ATOM 1618 N N . GLN A 1 213 ? 14.636 -1.192 -5.818 1.00 72.69 213 GLN A N 1
ATOM 1619 C CA . GLN A 1 213 ? 14.865 -0.414 -7.024 1.00 72.69 213 GLN A CA 1
ATOM 1620 C C . GLN A 1 213 ? 16.366 -0.217 -7.253 1.00 72.69 213 GLN A C 1
ATOM 1622 O O . GLN A 1 213 ? 17.192 -0.533 -6.406 1.00 72.69 213 GLN A O 1
ATOM 1627 N N . ASN A 1 214 ? 16.739 0.283 -8.426 1.00 67.56 214 ASN A N 1
ATOM 1628 C CA . ASN A 1 214 ? 18.105 0.721 -8.686 1.00 67.56 214 ASN A CA 1
ATOM 1629 C C . ASN A 1 214 ? 18.061 2.120 -9.299 1.00 67.56 214 ASN A C 1
ATOM 1631 O O . ASN A 1 214 ? 18.064 2.284 -10.519 1.00 67.56 214 ASN A O 1
ATOM 1635 N N . ALA A 1 215 ? 17.964 3.113 -8.419 1.00 66.56 215 ALA A N 1
ATOM 1636 C CA . ALA A 1 215 ? 17.904 4.529 -8.752 1.00 66.56 215 ALA A CA 1
ATOM 1637 C C . ALA A 1 215 ? 19.289 5.201 -8.737 1.00 66.56 215 ALA A C 1
ATOM 1639 O O . ALA A 1 215 ? 19.369 6.428 -8.770 1.00 66.56 215 ALA A O 1
ATOM 1640 N N . ALA A 1 216 ? 20.375 4.416 -8.712 1.00 66.94 216 ALA A N 1
ATOM 1641 C CA . ALA A 1 216 ? 21.729 4.950 -8.705 1.00 66.94 216 ALA A CA 1
ATOM 1642 C C . ALA A 1 216 ? 21.949 5.922 -9.887 1.00 66.94 216 ALA A C 1
ATOM 1644 O O . ALA A 1 216 ? 21.527 5.633 -11.020 1.00 66.94 216 ALA A O 1
ATOM 1645 N N . PRO A 1 217 ? 22.637 7.060 -9.670 1.00 60.31 217 PRO A N 1
ATOM 1646 C CA . PRO A 1 217 ? 22.962 7.993 -10.742 1.00 60.31 217 PRO A CA 1
ATOM 1647 C C . PRO A 1 217 ? 23.656 7.273 -11.908 1.00 60.31 217 PRO A C 1
ATOM 1649 O O . PRO A 1 217 ? 24.615 6.533 -11.699 1.00 60.31 217 PRO A O 1
ATOM 1652 N N . ARG A 1 218 ? 23.202 7.521 -13.147 1.00 58.88 218 ARG A N 1
ATOM 1653 C CA . ARG A 1 218 ? 23.667 6.863 -14.395 1.00 58.88 218 ARG A CA 1
ATOM 1654 C C . ARG A 1 218 ? 23.221 5.404 -14.592 1.00 58.88 218 ARG A C 1
ATOM 1656 O O . ARG A 1 218 ? 23.739 4.738 -15.487 1.00 58.88 218 ARG A O 1
ATOM 1663 N N . SER A 1 219 ? 22.237 4.920 -13.832 1.00 61.25 219 SER A N 1
ATOM 1664 C CA . SER A 1 219 ? 21.546 3.665 -14.151 1.00 61.25 219 SER A CA 1
ATOM 1665 C C . SER A 1 219 ? 20.901 3.746 -15.542 1.00 61.25 219 SER A C 1
ATOM 1667 O O . SER A 1 219 ? 20.043 4.589 -15.801 1.00 61.25 219 SER A O 1
ATOM 1669 N N . LEU A 1 220 ? 21.304 2.849 -16.447 1.00 60.56 220 LEU A N 1
ATOM 1670 C CA . LEU A 1 220 ? 20.726 2.722 -17.795 1.00 60.56 220 LEU A CA 1
ATOM 1671 C C . LEU A 1 220 ? 19.342 2.048 -17.787 1.00 60.56 220 LEU A C 1
ATOM 1673 O O . LEU A 1 220 ? 18.719 1.907 -18.837 1.00 60.56 220 LEU A O 1
ATOM 1677 N N . VAL A 1 221 ? 18.881 1.605 -16.614 1.00 64.56 221 VAL A N 1
ATOM 1678 C CA . VAL A 1 221 ? 17.644 0.834 -16.428 1.00 64.56 221 VAL A CA 1
ATOM 1679 C C . VAL A 1 221 ? 16.476 1.739 -16.001 1.00 64.56 221 VAL A C 1
ATOM 1681 O O . VAL A 1 221 ? 15.323 1.322 -16.051 1.00 64.56 221 VAL A O 1
ATOM 1684 N N . GLY A 1 222 ? 16.759 2.999 -15.642 1.00 68.06 222 GLY A N 1
ATOM 1685 C CA . GLY A 1 222 ? 15.768 3.939 -15.120 1.00 68.06 222 GLY A CA 1
ATOM 1686 C C . GLY A 1 222 ? 15.338 3.609 -13.688 1.00 68.06 222 GLY A C 1
ATOM 1687 O O . GLY A 1 222 ? 15.950 2.786 -13.011 1.00 68.06 222 GLY A O 1
ATOM 1688 N N . TYR A 1 223 ? 14.282 4.271 -13.221 1.00 75.12 223 TYR A N 1
ATOM 1689 C CA . TYR A 1 223 ? 13.666 4.041 -11.914 1.00 75.12 223 TYR A CA 1
ATOM 1690 C C . TYR A 1 223 ? 12.157 3.850 -12.070 1.00 75.12 223 TYR A C 1
ATOM 1692 O O . TYR A 1 223 ? 11.574 4.201 -13.096 1.00 75.12 223 TYR A O 1
ATOM 1700 N N . THR A 1 224 ? 11.518 3.268 -11.058 1.00 78.69 224 THR A N 1
ATOM 1701 C CA . THR A 1 224 ? 10.064 3.080 -11.035 1.00 78.69 224 THR A CA 1
ATOM 1702 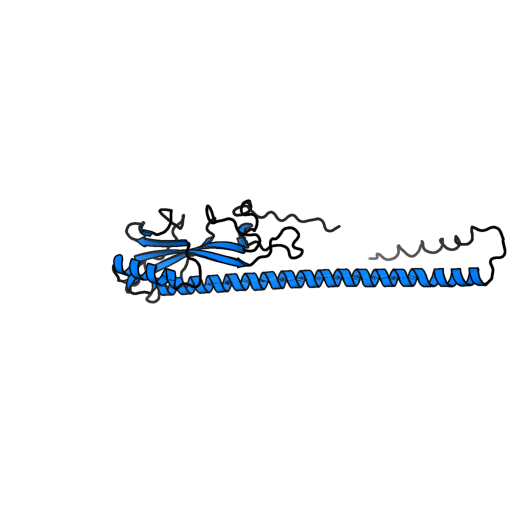C C . THR A 1 224 ? 9.415 4.156 -10.178 1.00 78.69 224 THR A C 1
ATOM 1704 O O . THR A 1 224 ? 9.954 4.540 -9.143 1.00 78.69 224 THR A O 1
ATOM 1707 N N . VAL A 1 225 ? 8.251 4.623 -10.615 1.00 84.12 225 VAL A N 1
ATOM 1708 C CA . VAL A 1 225 ? 7.394 5.546 -9.871 1.00 84.12 225 VAL A CA 1
ATOM 1709 C C . VAL A 1 225 ? 6.019 4.915 -9.719 1.00 84.12 225 VAL A C 1
ATOM 1711 O O . VAL A 1 225 ? 5.574 4.196 -10.615 1.00 84.12 225 VAL A O 1
ATOM 1714 N N . VAL A 1 226 ? 5.361 5.173 -8.594 1.00 85.75 226 VAL A N 1
ATOM 1715 C CA . VAL A 1 226 ? 3.956 4.801 -8.385 1.00 85.75 226 VAL A CA 1
ATOM 1716 C C . VAL A 1 226 ? 3.147 6.084 -8.431 1.00 85.75 226 VAL A C 1
ATOM 1718 O O . VAL A 1 226 ? 3.500 7.054 -7.759 1.00 85.75 226 VAL A O 1
ATOM 1721 N N . ILE A 1 227 ? 2.107 6.097 -9.255 1.00 87.31 227 ILE A N 1
ATOM 1722 C CA . ILE A 1 227 ? 1.255 7.257 -9.511 1.00 87.31 227 ILE A CA 1
ATOM 1723 C C . ILE A 1 227 ? -0.188 6.798 -9.317 1.00 87.31 227 ILE A C 1
ATOM 1725 O O . ILE A 1 227 ? -0.526 5.696 -9.752 1.00 87.31 227 ILE A O 1
ATOM 1729 N N . ASP A 1 228 ? -1.003 7.602 -8.641 1.00 84.88 228 ASP A N 1
ATOM 1730 C CA . ASP A 1 228 ? -2.431 7.323 -8.490 1.00 84.88 228 ASP A CA 1
ATOM 1731 C C . ASP A 1 228 ? -3.251 7.736 -9.727 1.00 84.88 228 ASP A C 1
ATOM 1733 O O . ASP A 1 228 ? -2.744 8.345 -10.673 1.00 84.88 228 ASP A O 1
ATOM 1737 N N . ASP A 1 229 ? -4.547 7.423 -9.709 1.00 86.06 229 ASP A N 1
ATOM 1738 C CA . ASP A 1 229 ? -5.470 7.730 -10.809 1.00 86.06 229 ASP A CA 1
ATOM 1739 C C . ASP A 1 229 ? -5.665 9.242 -11.036 1.00 86.06 229 ASP A C 1
ATOM 1741 O O . ASP A 1 229 ? -6.051 9.666 -12.128 1.00 86.06 229 ASP A O 1
ATOM 1745 N N . ALA A 1 230 ? -5.377 10.072 -10.028 1.00 85.19 230 ALA A N 1
ATOM 1746 C CA . ALA A 1 230 ? -5.394 11.530 -10.129 1.00 85.19 230 ALA A CA 1
ATOM 1747 C C . ALA A 1 230 ? -4.078 12.099 -10.698 1.00 85.19 230 ALA A C 1
ATOM 1749 O O . ALA A 1 230 ? -3.960 13.310 -10.910 1.00 85.19 230 ALA A O 1
ATOM 1750 N N . GLY A 1 231 ? -3.089 11.242 -10.969 1.00 85.50 231 GLY A N 1
ATOM 1751 C CA . GLY A 1 231 ? -1.774 11.628 -11.462 1.00 85.50 231 GLY A CA 1
ATOM 1752 C C . GLY A 1 231 ? -0.812 12.076 -10.362 1.00 85.50 231 GLY A C 1
ATOM 1753 O O . GLY A 1 231 ? 0.255 12.599 -10.682 1.00 85.50 231 GLY A O 1
ATOM 1754 N N . GLN A 1 232 ? -1.143 11.906 -9.083 1.00 86.75 232 GLN A N 1
ATOM 1755 C CA . GLN A 1 232 ? -0.257 12.224 -7.970 1.00 86.75 232 GLN A CA 1
ATOM 1756 C C . GLN A 1 232 ? 0.819 11.149 -7.807 1.00 86.75 232 GLN A C 1
ATOM 1758 O O . GLN A 1 232 ? 0.551 9.950 -7.799 1.00 86.75 232 GLN A O 1
ATOM 1763 N N . ILE A 1 233 ? 2.065 11.581 -7.640 1.00 85.25 233 ILE A N 1
ATOM 1764 C CA . ILE A 1 233 ? 3.207 10.700 -7.409 1.00 85.25 233 ILE A CA 1
ATOM 1765 C C . ILE A 1 233 ? 3.165 10.205 -5.960 1.00 85.25 233 ILE A C 1
ATOM 1767 O O . ILE A 1 233 ? 3.395 10.976 -5.029 1.00 85.25 233 ILE A O 1
ATOM 1771 N N . LEU A 1 234 ? 2.916 8.913 -5.770 1.00 83.62 234 LEU A N 1
ATOM 1772 C CA . LEU A 1 234 ? 2.906 8.257 -4.461 1.00 83.62 234 LEU A CA 1
ATOM 1773 C C . LEU A 1 234 ? 4.305 7.802 -4.044 1.00 83.62 234 LEU A C 1
ATOM 1775 O O . LEU A 1 234 ? 4.672 7.887 -2.876 1.00 83.62 234 LEU A O 1
ATOM 1779 N N . VAL A 1 235 ? 5.101 7.332 -5.008 1.00 82.88 235 VAL A N 1
ATOM 1780 C CA . VAL A 1 235 ? 6.452 6.815 -4.767 1.00 82.88 235 VAL A CA 1
ATOM 1781 C C . VAL A 1 235 ? 7.402 7.353 -5.819 1.00 82.88 235 VAL A C 1
ATOM 1783 O O . VAL A 1 235 ? 7.137 7.253 -7.019 1.00 82.88 235 VAL A O 1
ATOM 1786 N N . HIS A 1 236 ? 8.530 7.891 -5.361 1.00 79.50 236 HIS A N 1
ATOM 1787 C CA . HIS A 1 236 ? 9.590 8.407 -6.218 1.00 79.50 236 HIS A CA 1
ATOM 1788 C C . HIS A 1 236 ? 10.956 8.306 -5.520 1.00 79.50 236 HIS A C 1
ATOM 1790 O O . HIS A 1 236 ? 11.001 8.544 -4.308 1.00 79.50 236 HIS A O 1
ATOM 1796 N N . PRO A 1 237 ? 12.057 8.005 -6.247 1.00 75.38 237 PRO A N 1
ATOM 1797 C CA . PRO A 1 237 ? 13.404 7.970 -5.665 1.00 75.38 237 PRO A CA 1
ATOM 1798 C C . PRO A 1 237 ? 13.825 9.298 -5.025 1.00 75.38 237 PRO A C 1
ATOM 1800 O O . PRO A 1 237 ? 14.327 9.330 -3.910 1.00 75.38 237 PRO A O 1
ATOM 1803 N N . ASP A 1 238 ? 13.569 10.412 -5.712 1.00 76.69 238 ASP A N 1
ATOM 1804 C CA . ASP A 1 238 ? 13.628 11.748 -5.112 1.00 76.69 238 ASP A CA 1
ATOM 1805 C C . ASP A 1 238 ? 12.342 12.003 -4.316 1.00 76.69 238 ASP A C 1
ATOM 1807 O O . ASP A 1 238 ? 11.276 12.226 -4.900 1.00 76.69 238 ASP A O 1
ATOM 1811 N N . SER A 1 239 ? 12.451 11.973 -2.987 1.00 74.88 239 SER A N 1
ATOM 1812 C CA . SER A 1 239 ? 11.324 12.176 -2.073 1.00 74.88 239 SER A CA 1
ATOM 1813 C C . SER A 1 239 ? 10.658 13.543 -2.224 1.00 74.88 239 SER A C 1
ATOM 1815 O O . SER A 1 239 ? 9.481 13.678 -1.903 1.00 74.88 239 SER A O 1
ATOM 1817 N N . SER A 1 240 ? 11.346 14.545 -2.786 1.00 80.00 240 SER A N 1
ATOM 1818 C CA . SER A 1 240 ? 10.750 15.858 -3.049 1.00 80.00 240 SER A CA 1
ATOM 1819 C C . SER A 1 240 ? 9.704 15.842 -4.170 1.00 80.00 240 SER A C 1
ATOM 1821 O O . SER A 1 240 ? 8.992 16.833 -4.349 1.00 80.00 240 SER A O 1
ATOM 1823 N N . GLN A 1 241 ? 9.608 14.761 -4.954 1.00 81.06 241 GLN A N 1
ATOM 1824 C CA . GLN A 1 241 ? 8.580 14.606 -5.990 1.00 81.06 241 GLN A CA 1
ATOM 1825 C C . GLN A 1 241 ? 7.287 13.971 -5.471 1.00 81.06 241 GLN A C 1
ATOM 1827 O O . GLN A 1 241 ? 6.254 14.087 -6.127 1.00 81.06 241 GLN A O 1
ATOM 1832 N N . GLN A 1 242 ? 7.324 13.318 -4.309 1.00 80.19 242 GLN A N 1
ATOM 1833 C CA . GLN A 1 242 ? 6.150 12.665 -3.735 1.00 80.19 242 GLN A CA 1
ATOM 1834 C C . GLN A 1 242 ? 5.078 13.713 -3.399 1.00 80.19 242 GLN A C 1
ATOM 1836 O O . GLN A 1 242 ? 5.374 14.807 -2.917 1.00 80.19 242 GLN A O 1
ATOM 1841 N N . GLY A 1 243 ? 3.824 13.403 -3.715 1.00 80.56 243 GLY A N 1
ATOM 1842 C CA . GLY A 1 243 ? 2.682 14.300 -3.559 1.00 80.56 243 GLY A CA 1
ATOM 1843 C C . GLY A 1 243 ? 2.488 15.320 -4.689 1.00 80.56 243 GLY A C 1
ATOM 1844 O O . GLY A 1 243 ? 1.443 15.974 -4.722 1.00 80.56 243 GLY A O 1
ATOM 1845 N N . LYS A 1 244 ? 3.432 15.459 -5.631 1.00 86.50 244 LYS A N 1
ATOM 1846 C CA . LYS A 1 244 ? 3.258 16.316 -6.818 1.00 86.50 244 LYS A CA 1
ATOM 1847 C C . LYS A 1 244 ? 2.452 15.604 -7.902 1.00 86.50 244 LYS A C 1
ATOM 1849 O O . LYS A 1 244 ? 2.447 14.380 -7.974 1.00 86.50 244 LYS A O 1
ATOM 1854 N N . ILE A 1 245 ? 1.826 16.382 -8.783 1.00 88.69 245 ILE A N 1
ATOM 1855 C CA . ILE A 1 245 ? 1.173 15.858 -9.986 1.00 88.69 245 ILE A CA 1
ATOM 1856 C C . ILE A 1 245 ? 2.228 15.559 -11.052 1.00 88.69 245 ILE A C 1
ATOM 1858 O O . ILE A 1 245 ? 3.056 16.412 -11.385 1.00 88.69 245 ILE A O 1
ATOM 1862 N N . PHE A 1 246 ? 2.187 14.349 -11.597 1.00 84.25 246 PHE A N 1
ATOM 1863 C CA . PHE A 1 246 ? 3.002 13.938 -12.723 1.00 84.25 246 PHE A CA 1
ATOM 1864 C C . PHE A 1 246 ? 2.543 14.660 -13.992 1.00 84.25 246 PHE A C 1
ATOM 1866 O O . PHE A 1 246 ? 1.428 14.473 -14.477 1.00 84.25 246 PHE A O 1
ATOM 1873 N N . VAL A 1 247 ? 3.430 15.473 -14.563 1.00 79.94 247 VAL A N 1
ATOM 1874 C CA . VAL A 1 247 ? 3.199 16.141 -15.845 1.00 79.94 247 VAL A CA 1
ATOM 1875 C C . VAL A 1 247 ? 4.009 15.415 -16.913 1.00 79.94 247 VAL A C 1
ATOM 1877 O O . VAL A 1 247 ? 5.237 15.502 -16.951 1.00 79.94 247 VAL A O 1
ATOM 1880 N N . SER A 1 248 ? 3.321 14.688 -17.794 1.00 66.88 248 SER A N 1
ATOM 1881 C CA . SER A 1 248 ? 3.946 14.000 -18.926 1.00 66.88 248 SER A CA 1
ATOM 1882 C C . SER A 1 248 ? 4.576 15.013 -19.890 1.00 66.88 248 SER A C 1
ATOM 1884 O O . SER A 1 248 ? 3.871 15.662 -20.665 1.00 66.88 248 SER A O 1
ATOM 1886 N N . TYR A 1 249 ? 5.908 15.083 -19.931 1.00 50.97 249 TYR A N 1
ATOM 1887 C CA . TYR A 1 249 ? 6.615 15.746 -21.025 1.00 50.97 249 TYR A CA 1
ATOM 1888 C C . TYR A 1 249 ? 6.612 14.847 -22.263 1.00 50.97 249 TYR A C 1
ATOM 1890 O O . TYR A 1 249 ? 7.340 13.857 -22.349 1.00 50.97 249 TYR A O 1
ATOM 1898 N N . ARG A 1 250 ? 5.796 15.207 -23.256 1.00 40.28 250 ARG A N 1
ATOM 1899 C CA . ARG A 1 250 ? 5.844 14.586 -24.581 1.00 40.28 250 ARG A CA 1
ATOM 1900 C C . ARG A 1 250 ? 7.056 15.157 -25.316 1.00 40.28 250 ARG A C 1
ATOM 1902 O O . ARG A 1 250 ? 6.994 16.271 -25.827 1.00 40.28 250 ARG A O 1
ATOM 1909 N N . MET A 1 251 ? 8.171 14.428 -25.345 1.00 34.41 251 MET A N 1
ATOM 1910 C CA . MET A 1 251 ? 9.271 14.809 -26.233 1.00 34.41 251 MET A CA 1
ATOM 1911 C C . MET A 1 251 ? 8.807 14.671 -27.691 1.00 34.41 251 MET A C 1
ATOM 1913 O O . MET A 1 251 ? 8.238 13.631 -28.042 1.00 34.41 251 MET A O 1
ATOM 1917 N N . PRO A 1 252 ? 9.028 15.683 -28.548 1.00 33.66 252 PRO A N 1
ATOM 1918 C CA . PRO A 1 252 ? 8.841 15.521 -29.978 1.00 33.66 252 PRO A CA 1
ATOM 1919 C C . PRO A 1 252 ? 9.857 14.491 -30.472 1.00 33.66 252 PRO A C 1
ATOM 1921 O O . PRO A 1 252 ? 11.065 14.646 -30.301 1.00 33.66 252 PRO A O 1
ATOM 1924 N N . ILE A 1 253 ? 9.347 13.407 -31.045 1.00 38.31 253 ILE A N 1
ATOM 1925 C CA . ILE A 1 253 ? 10.162 12.440 -31.769 1.00 38.31 253 ILE A CA 1
ATOM 1926 C C . ILE A 1 253 ? 10.549 13.142 -33.075 1.00 38.31 253 ILE A C 1
ATOM 1928 O O . ILE A 1 253 ? 9.675 13.395 -33.904 1.00 38.31 253 ILE A O 1
ATOM 1932 N N . ALA A 1 254 ? 11.818 13.537 -33.190 1.00 36.31 254 ALA A N 1
ATOM 1933 C CA . ALA A 1 254 ? 12.411 14.053 -34.423 1.00 36.31 254 ALA A CA 1
ATOM 1934 C C . ALA A 1 254 ? 12.754 12.912 -35.390 1.00 36.31 254 ALA A C 1
ATOM 1936 O O . ALA A 1 254 ? 13.185 11.837 -34.902 1.00 36.31 254 ALA A O 1
#